Protein AF-A0A5D5AT99-F1 (afdb_monomer)

Radius of gyration: 31.02 Å; Cα contacts (8 Å, |Δi|>4): 523; chains: 1; bounding box: 123×52×69 Å

Organism: NCBI:txid2448032

pLDDT: mean 89.21, std 11.64, range [44.41, 98.44]

Foldseek 3Di:
DDDDDPPVVVVVVVVVVVVVVVVVVVVVVVVVVVVVVVPPPDDDLCLQVVLVVLQQPDKDKFKFFQVQQLVPQPPCLCVPPDDDRVVRIDMDIDRLQQLQLQLQLCQKAAQNHGLGPSSVRSLVRSQVVSCVSCVPSALFKKKKKKFDQFPPASIIGIGIHHDDDDPPFDKHKDKDKDFNQFDWDALVQQQPQQDLVVRWCLSVLLSVLLRSLCSQQVFPLLLVQLLDDDPSNSVSVSSLVSLCVSLVHDADCPPGCSDNVNNNSVVSSVVSSNSSSVSVGVSCCVVCVVVLVVQQVVCCVPPNPCSSSSSNVVSVVTSVRGTNTMMMMMMMGTDD

Solvent-accessible surface area (backbone atoms only — not comparable to full-atom values): 18041 Å² total; per-residue (Å²): 139,92,88,86,64,77,63,61,60,56,53,53,52,51,51,50,51,52,50,49,50,52,49,50,52,52,49,52,52,48,51,52,52,50,56,58,57,67,61,74,81,57,88,62,74,58,54,13,51,56,50,46,53,45,40,64,68,38,68,51,74,41,62,31,47,38,58,59,31,68,76,66,59,83,83,58,67,58,70,88,65,85,77,63,73,76,76,34,56,47,74,51,73,45,39,43,49,50,52,40,24,44,26,4,59,35,38,28,20,48,80,80,44,70,43,48,58,51,22,54,46,43,34,55,31,48,26,54,47,51,55,64,72,29,62,91,77,53,89,50,38,27,37,40,22,40,29,50,38,31,78,84,46,53,53,34,14,51,33,73,29,67,60,80,81,61,99,84,49,66,70,25,73,30,74,52,76,43,62,41,81,30,45,71,62,56,51,82,75,35,58,82,30,49,38,58,91,77,72,39,34,56,63,41,18,39,58,53,21,45,26,52,42,43,44,77,51,37,58,68,65,48,44,56,27,39,56,50,90,48,71,59,18,43,49,51,50,44,46,51,49,37,46,15,64,76,54,77,46,89,80,46,62,81,85,32,46,60,6,57,91,60,63,31,47,65,68,47,42,51,57,52,21,58,45,40,10,58,54,43,16,54,38,50,51,67,65,44,44,68,60,49,56,50,52,49,57,58,38,47,76,76,45,66,90,45,52,67,63,50,25,54,56,48,35,69,60,48,37,82,52,46,36,52,26,39,17,43,36,38,29,35,29,48,67,137

Nearest PDB structures (foldseek):
  8fzh-assembly1_c  TM=4.621E-01  e=2.470E+00  Escherichia coli
  5mmm-assembly1_c  TM=4.336E-01  e=2.220E+00  Spinacia oleracea
  6ha8-assembly1_c  TM=4.827E-01  e=4.214E+00  Bacillus subtilis subsp. subtilis str. 168
  8rd8-assembly1_CT  TM=4.631E-01  e=3.994E+00  Psychrobacter urativorans
  7unu-assembly1_c  TM=3.687E-01  e=2.470E+00  Pseudomonas aeruginosa PAO1

Mean predicted aligned error: 9.21 Å

InterPro domains:
  IPR055708 Protein of unknown function DUF7284 [PF23955] (16-334)

Structure (mmCIF, N/CA/C/O backbone):
data_AF-A0A5D5AT99-F1
#
_entry.id   AF-A0A5D5AT99-F1
#
loop_
_atom_site.group_PDB
_atom_site.id
_atom_site.type_symbol
_atom_site.label_atom_id
_atom_site.label_alt_id
_atom_site.label_comp_id
_atom_site.label_asym_id
_atom_site.label_entity_id
_atom_site.label_seq_id
_atom_site.pdbx_PDB_ins_code
_atom_site.Cartn_x
_atom_site.Cartn_y
_atom_site.Cartn_z
_atom_site.occupancy
_atom_site.B_iso_or_equiv
_atom_site.auth_seq_id
_atom_site.auth_comp_id
_atom_site.auth_asym_id
_atom_site.auth_atom_id
_atom_site.pdbx_PDB_model_num
ATOM 1 N N . MET A 1 1 ? -99.337 33.980 -0.336 1.00 44.41 1 MET A N 1
ATOM 2 C CA . MET A 1 1 ? -98.648 33.013 -1.219 1.00 44.41 1 MET A CA 1
ATOM 3 C C . MET A 1 1 ? -97.277 33.596 -1.520 1.00 44.41 1 MET A C 1
ATOM 5 O O . MET A 1 1 ? -97.242 34.778 -1.831 1.00 44.41 1 MET A O 1
ATOM 9 N N . SER A 1 2 ? -96.202 32.811 -1.392 1.00 51.47 2 SER A N 1
ATOM 10 C CA . SER A 1 2 ? -94.779 33.188 -1.553 1.00 51.47 2 SER A CA 1
ATOM 11 C C . SER A 1 2 ? -93.993 33.415 -0.250 1.00 51.47 2 SER A C 1
ATOM 13 O O . SER A 1 2 ? -93.847 34.541 0.210 1.00 51.47 2 SER A O 1
ATOM 15 N N . THR A 1 3 ? -93.469 32.316 0.307 1.00 51.00 3 THR A N 1
ATOM 16 C CA . THR A 1 3 ? -92.242 32.248 1.130 1.00 51.00 3 THR A CA 1
ATOM 17 C C . THR A 1 3 ? -91.817 30.779 1.257 1.00 51.00 3 THR A C 1
ATOM 19 O O . THR A 1 3 ? -91.812 30.221 2.344 1.00 51.00 3 THR A O 1
ATOM 22 N N . ASP A 1 4 ? -91.496 30.123 0.138 1.00 53.28 4 ASP A N 1
ATOM 23 C CA . ASP A 1 4 ? -90.962 28.747 0.177 1.00 53.28 4 ASP A CA 1
ATOM 24 C C . ASP A 1 4 ? -89.867 28.486 -0.872 1.00 53.28 4 ASP A C 1
ATOM 26 O O . ASP A 1 4 ? -89.706 27.390 -1.385 1.00 53.28 4 ASP A O 1
ATOM 30 N N . ALA A 1 5 ? -89.112 29.531 -1.232 1.00 51.62 5 ALA A N 1
ATOM 31 C CA . ALA A 1 5 ? -88.030 29.429 -2.218 1.00 51.62 5 ALA A CA 1
ATOM 32 C C . ALA A 1 5 ? -86.630 29.712 -1.636 1.00 51.62 5 ALA A C 1
ATOM 34 O O . ALA A 1 5 ? -85.632 29.312 -2.215 1.00 51.62 5 ALA A O 1
ATOM 35 N N . ARG A 1 6 ? -86.511 30.355 -0.461 1.00 49.66 6 ARG A N 1
ATOM 36 C CA . ARG A 1 6 ? -85.197 30.786 0.073 1.00 49.66 6 ARG A CA 1
ATOM 37 C C . ARG A 1 6 ? -84.439 29.741 0.905 1.00 49.66 6 ARG A C 1
ATOM 39 O O . ARG A 1 6 ? -83.285 29.990 1.246 1.00 49.66 6 ARG A O 1
ATOM 46 N N . ARG A 1 7 ? -85.057 28.610 1.276 1.00 49.38 7 ARG A N 1
ATOM 47 C CA . ARG A 1 7 ? -84.394 27.564 2.086 1.00 49.38 7 ARG A CA 1
ATOM 48 C C . ARG A 1 7 ? -83.696 26.496 1.241 1.00 49.38 7 ARG A C 1
ATOM 50 O O . ARG A 1 7 ? -82.616 26.071 1.639 1.00 49.38 7 ARG A O 1
ATOM 57 N N . SER A 1 8 ? -84.248 26.135 0.081 1.00 49.84 8 SER A N 1
ATOM 58 C CA . SER A 1 8 ? -83.622 25.155 -0.819 1.00 49.84 8 SER A CA 1
ATOM 59 C C . SER A 1 8 ? -82.333 25.676 -1.458 1.00 49.84 8 SER A C 1
ATOM 61 O O . SER A 1 8 ? -81.346 24.953 -1.446 1.00 49.84 8 SER A O 1
ATOM 63 N N . ASP A 1 9 ? -82.270 26.941 -1.893 1.00 49.19 9 ASP A N 1
ATOM 64 C CA . ASP A 1 9 ? -81.049 27.490 -2.517 1.00 49.19 9 ASP A CA 1
ATOM 65 C C . ASP A 1 9 ? -79.840 27.523 -1.568 1.00 49.19 9 ASP A C 1
ATOM 67 O O . ASP A 1 9 ? -78.710 27.270 -1.982 1.00 49.19 9 ASP A O 1
ATOM 71 N N . ARG A 1 10 ? -80.056 27.775 -0.267 1.00 52.34 10 ARG A N 1
ATOM 72 C CA . ARG A 1 10 ? -78.966 27.753 0.727 1.00 52.34 10 ARG A CA 1
ATOM 73 C C . ARG A 1 10 ? -78.488 26.339 1.045 1.00 52.34 10 ARG A C 1
ATOM 75 O O . ARG A 1 10 ? -77.290 26.157 1.242 1.00 52.34 10 ARG A O 1
ATOM 82 N N . ALA A 1 11 ? -79.398 25.364 1.096 1.00 48.56 11 ALA A N 1
ATOM 83 C CA . ALA A 1 11 ? -79.054 23.964 1.345 1.00 48.56 11 ALA A CA 1
ATOM 84 C C . ALA A 1 11 ? -78.321 23.340 0.146 1.00 48.56 11 ALA A C 1
ATOM 86 O O . ALA A 1 11 ? -77.332 22.641 0.333 1.00 48.56 11 ALA A O 1
ATOM 87 N N . VAL A 1 12 ? -78.741 23.656 -1.084 1.00 59.41 12 VAL A N 1
ATOM 88 C CA . VAL A 1 12 ? -78.055 23.210 -2.307 1.00 59.41 12 VAL A CA 1
ATOM 89 C C . VAL A 1 12 ? -76.663 23.838 -2.402 1.00 59.41 12 VAL A C 1
ATOM 91 O O . VAL A 1 12 ? -75.698 23.126 -2.655 1.00 59.41 12 VAL A O 1
ATOM 94 N N . SER A 1 13 ? -76.523 25.135 -2.107 1.00 66.19 13 SER A N 1
ATOM 95 C CA . SER A 1 13 ? -75.218 25.805 -2.143 1.00 66.19 13 SER A CA 1
ATOM 96 C C . SER A 1 13 ? -74.242 25.279 -1.088 1.00 66.19 13 SER A C 1
ATOM 98 O O . SER A 1 13 ? -73.071 25.134 -1.401 1.00 66.19 13 SER A O 1
ATOM 100 N N . THR A 1 14 ? -74.690 24.961 0.133 1.00 73.00 14 THR A N 1
ATOM 101 C CA . THR A 1 14 ? -73.792 24.412 1.171 1.00 73.00 14 THR A CA 1
ATOM 102 C C . THR A 1 14 ? -73.385 22.973 0.882 1.00 73.00 14 THR A C 1
ATOM 104 O O . THR A 1 14 ? -72.233 22.620 1.105 1.00 73.00 14 THR A O 1
ATOM 107 N N . VAL A 1 15 ? -74.286 22.145 0.349 1.00 77.00 15 VAL A N 1
ATOM 108 C CA . VAL A 1 15 ? -73.944 20.767 -0.032 1.00 77.00 15 VAL A CA 1
ATOM 109 C C . VAL A 1 15 ? -72.964 20.753 -1.202 1.00 77.00 15 VAL A C 1
ATOM 111 O O . VAL A 1 15 ? -72.001 19.994 -1.164 1.00 77.00 15 VAL A O 1
ATOM 114 N N . VAL A 1 16 ? -73.163 21.605 -2.212 1.00 80.75 16 VAL A N 1
ATOM 115 C CA . VAL A 1 16 ? -72.238 21.718 -3.352 1.00 80.75 16 VAL A CA 1
ATOM 116 C C . VAL A 1 16 ? -70.862 22.207 -2.900 1.00 80.75 16 VAL A C 1
ATOM 118 O O . VAL A 1 16 ? -69.864 21.632 -3.317 1.00 80.75 16 VAL A O 1
ATOM 121 N N . ASP A 1 17 ? -70.799 23.195 -2.007 1.00 81.31 17 ASP A N 1
ATOM 122 C CA . ASP A 1 17 ? -69.531 23.754 -1.523 1.00 81.31 17 ASP A CA 1
ATOM 123 C C . ASP A 1 17 ? -68.761 22.755 -0.642 1.00 81.31 17 ASP A C 1
ATOM 125 O O . ASP A 1 17 ? -67.559 22.559 -0.804 1.00 81.31 17 ASP A O 1
ATOM 129 N N . VAL A 1 18 ? -69.466 22.015 0.223 1.00 83.38 18 VAL A N 1
ATOM 130 C CA . VAL A 1 18 ? -68.872 20.919 1.008 1.00 83.38 18 VAL A CA 1
ATOM 131 C C . VAL A 1 18 ? -68.410 19.778 0.100 1.00 83.38 18 VAL A C 1
ATOM 133 O O . VAL A 1 18 ? -67.334 19.230 0.316 1.00 83.38 18 VAL A O 1
ATOM 136 N N . SER A 1 19 ? -69.178 19.439 -0.939 1.00 86.75 19 SER A N 1
ATOM 137 C CA . SER A 1 19 ? -68.800 18.394 -1.899 1.00 86.75 19 SER A CA 1
ATOM 138 C C . SER A 1 19 ? -67.574 18.798 -2.716 1.00 86.75 19 SER A C 1
ATOM 140 O O . SER A 1 19 ? -66.688 17.976 -2.922 1.00 86.75 19 SER A O 1
ATOM 142 N N . LEU A 1 20 ? -67.491 20.064 -3.137 1.00 82.88 20 LEU A N 1
ATOM 143 C CA . LEU A 1 20 ? -66.331 20.609 -3.839 1.00 82.88 20 LEU A CA 1
ATOM 144 C C . LEU A 1 20 ? -65.104 20.656 -2.925 1.00 82.88 20 LEU A C 1
ATOM 146 O O . LEU A 1 20 ? -64.023 20.267 -3.346 1.00 82.88 20 LEU A O 1
ATOM 150 N N . CYS A 1 21 ? -65.271 21.059 -1.664 1.00 80.50 21 CYS A N 1
ATOM 151 C CA . CYS A 1 21 ? -64.199 21.060 -0.671 1.00 80.50 21 CYS A CA 1
ATOM 152 C C . CYS A 1 21 ? -63.654 19.644 -0.429 1.00 80.50 21 CYS A C 1
ATOM 154 O O . CYS A 1 21 ? -62.446 19.429 -0.493 1.00 80.50 21 CYS A O 1
ATOM 156 N N . LEU A 1 22 ? -64.533 18.655 -0.241 1.00 87.06 22 LEU A N 1
ATOM 157 C CA . LEU A 1 22 ? -64.130 17.254 -0.088 1.00 87.06 22 LEU A CA 1
ATOM 158 C C . LEU A 1 22 ? -63.485 16.695 -1.364 1.00 87.06 22 LEU A C 1
ATOM 160 O O . LEU A 1 22 ? -62.527 15.929 -1.274 1.00 87.06 22 LEU A O 1
ATOM 164 N N . LEU A 1 23 ? -63.958 17.099 -2.546 1.00 91.38 23 LEU A N 1
ATOM 165 C CA . LEU A 1 23 ? -63.358 16.712 -3.823 1.00 91.38 23 LEU A CA 1
ATOM 166 C C . LEU A 1 23 ? -61.962 17.322 -4.001 1.00 91.38 23 LEU A C 1
ATOM 168 O O . LEU A 1 23 ? -61.048 16.624 -4.417 1.00 91.38 23 LEU A O 1
ATOM 172 N N . CYS A 1 24 ? -61.762 18.584 -3.619 1.00 84.06 24 CYS A N 1
ATOM 173 C CA . CYS A 1 24 ? -60.443 19.214 -3.631 1.00 84.06 24 CYS A CA 1
ATOM 174 C C . CYS A 1 24 ? -59.492 18.549 -2.632 1.00 84.06 24 CYS A C 1
ATOM 176 O O . CYS A 1 24 ? -58.360 18.263 -2.991 1.00 84.06 24 CYS A O 1
ATOM 178 N N . ILE A 1 25 ? -59.946 18.245 -1.412 1.00 87.75 25 ILE A N 1
ATOM 179 C CA . ILE A 1 25 ? -59.114 17.571 -0.403 1.00 87.75 25 ILE A CA 1
ATOM 180 C C . ILE A 1 25 ? -58.724 16.166 -0.876 1.00 87.75 25 ILE A C 1
ATOM 182 O O . ILE A 1 25 ? -57.557 15.799 -0.797 1.00 87.75 25 ILE A O 1
ATOM 186 N N . THR A 1 26 ? -59.670 15.390 -1.409 1.00 82.88 26 THR A N 1
ATOM 187 C CA . THR A 1 26 ? -59.380 14.046 -1.940 1.00 82.88 26 THR A CA 1
ATOM 188 C C . THR A 1 26 ? -58.493 14.090 -3.181 1.00 82.88 26 THR A C 1
ATOM 190 O O . THR A 1 26 ? -57.599 13.260 -3.297 1.00 82.88 26 THR A O 1
ATOM 193 N N . ALA A 1 27 ? -58.663 15.080 -4.061 1.00 81.31 27 ALA A N 1
ATOM 194 C CA . ALA A 1 27 ? -57.769 15.298 -5.195 1.00 81.31 27 ALA A CA 1
ATOM 195 C C . ALA A 1 27 ? -56.360 15.713 -4.746 1.00 81.31 27 ALA A C 1
ATOM 197 O O . ALA A 1 27 ? -55.388 15.192 -5.274 1.00 81.31 27 ALA A O 1
ATOM 198 N N . SER A 1 28 ? -56.225 16.591 -3.748 1.00 80.44 28 SER A N 1
ATOM 199 C CA . SER A 1 28 ? -54.923 16.981 -3.193 1.00 80.44 28 SER A CA 1
ATOM 200 C C . SER A 1 28 ? -54.215 15.808 -2.520 1.00 80.44 28 SER A C 1
ATOM 202 O O . SER A 1 28 ? -53.034 15.601 -2.769 1.00 80.44 28 SER A O 1
ATOM 204 N N . ILE A 1 29 ? -54.934 15.009 -1.725 1.00 81.69 29 ILE A N 1
ATOM 205 C CA . ILE A 1 29 ? -54.390 13.779 -1.132 1.00 81.69 29 ILE A CA 1
ATOM 206 C C . ILE A 1 29 ? -54.008 12.784 -2.234 1.00 81.69 29 ILE A C 1
ATOM 208 O O . ILE A 1 29 ? -52.952 12.175 -2.149 1.00 81.69 29 ILE A O 1
ATOM 212 N N . GLY A 1 30 ? -54.826 12.653 -3.282 1.00 75.56 30 GLY A N 1
ATOM 213 C CA . GLY A 1 30 ? -54.538 11.794 -4.429 1.00 75.56 30 GLY A CA 1
ATOM 214 C C . GLY A 1 30 ? -53.288 12.224 -5.195 1.00 75.56 30 GLY A C 1
ATOM 215 O O . GLY A 1 30 ? -52.470 11.378 -5.521 1.00 75.56 30 GLY A O 1
ATOM 216 N N . ILE A 1 31 ? -53.099 13.525 -5.428 1.00 76.19 31 ILE A N 1
ATOM 217 C CA . ILE A 1 31 ? -51.895 14.060 -6.082 1.00 76.19 31 ILE A CA 1
ATOM 218 C C . ILE A 1 31 ? -50.660 13.818 -5.212 1.00 76.19 31 ILE A C 1
ATOM 220 O O . ILE A 1 31 ? -49.653 13.356 -5.729 1.00 76.19 31 ILE A O 1
ATOM 224 N N . ILE A 1 32 ? -50.746 14.072 -3.902 1.00 72.50 32 ILE A N 1
ATOM 225 C CA . ILE A 1 32 ? -49.640 13.815 -2.967 1.00 72.50 32 ILE A CA 1
ATOM 226 C C . ILE A 1 32 ? -49.297 12.320 -2.934 1.00 72.50 32 ILE A C 1
ATOM 228 O O . ILE A 1 32 ? -48.127 11.971 -2.979 1.00 72.50 32 ILE A O 1
ATOM 232 N N . ALA A 1 33 ? -50.301 11.440 -2.906 1.00 68.38 33 ALA A N 1
ATOM 233 C CA . ALA A 1 33 ? -50.095 9.994 -2.902 1.00 68.38 33 ALA A CA 1
ATOM 234 C C . ALA A 1 33 ? -49.510 9.466 -4.220 1.00 68.38 33 ALA A C 1
ATOM 236 O O . ALA A 1 33 ? -48.710 8.544 -4.179 1.00 68.38 33 ALA A O 1
ATOM 237 N N . VAL A 1 34 ? -49.886 10.036 -5.371 1.00 65.25 34 VAL A N 1
ATOM 238 C CA . VAL A 1 34 ? -49.306 9.669 -6.675 1.00 65.25 34 VAL A CA 1
ATOM 239 C C . VAL A 1 34 ? -47.855 10.131 -6.768 1.00 65.25 34 VAL A C 1
ATOM 241 O O . VAL A 1 34 ? -47.009 9.334 -7.137 1.00 65.25 34 VAL A O 1
ATOM 244 N N . PHE A 1 35 ? -47.553 11.364 -6.354 1.00 61.72 35 PHE A N 1
ATOM 245 C CA . PHE A 1 35 ? -46.180 11.879 -6.374 1.00 61.72 35 PHE A CA 1
ATOM 246 C C . PHE A 1 35 ? -45.265 11.112 -5.409 1.00 61.72 35 PHE A C 1
ATOM 248 O O . PHE A 1 35 ? -44.150 10.767 -5.766 1.00 61.72 35 PHE A O 1
ATOM 255 N N . LEU A 1 36 ? -45.762 10.780 -4.211 1.00 57.53 36 LEU A N 1
ATOM 256 C CA . LEU A 1 36 ? -45.042 9.927 -3.260 1.00 57.53 36 LEU A CA 1
ATOM 257 C C 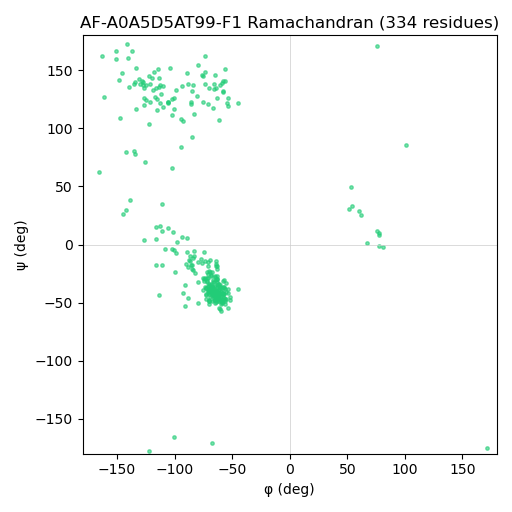. LEU A 1 36 ? -44.910 8.479 -3.740 1.00 57.53 36 LEU A C 1
ATOM 259 O O . LEU A 1 36 ? -43.989 7.807 -3.314 1.00 57.53 36 LEU A O 1
ATOM 263 N N . ALA A 1 37 ? -45.819 7.979 -4.578 1.00 54.94 37 ALA A N 1
ATOM 264 C CA . ALA A 1 37 ? -45.711 6.633 -5.137 1.00 54.94 37 ALA A CA 1
ATOM 265 C C . ALA A 1 37 ? -44.779 6.575 -6.359 1.00 54.94 37 ALA A C 1
ATOM 267 O O . ALA A 1 37 ? -44.237 5.517 -6.645 1.00 54.94 37 ALA A O 1
ATOM 268 N N . GLU A 1 38 ? -44.585 7.685 -7.080 1.00 51.16 38 GLU A N 1
ATOM 269 C CA . GLU A 1 38 ? -43.677 7.762 -8.236 1.00 51.16 38 GLU A CA 1
ATOM 270 C C . GLU A 1 38 ? -42.191 7.919 -7.853 1.00 51.16 38 GLU A C 1
ATOM 272 O O . GLU A 1 38 ? -41.339 7.698 -8.715 1.00 51.16 38 GLU A O 1
ATOM 277 N N . ASP A 1 39 ? -41.890 8.267 -6.595 1.00 50.16 39 ASP A N 1
ATOM 278 C CA . ASP A 1 39 ? -40.524 8.424 -6.056 1.00 50.16 39 ASP A CA 1
ATOM 279 C C . ASP A 1 39 ? -40.014 7.206 -5.262 1.00 50.16 39 ASP A C 1
ATOM 281 O O . ASP A 1 39 ? -38.851 7.180 -4.887 1.00 50.16 39 ASP A O 1
ATOM 285 N N . VAL A 1 40 ? -40.846 6.192 -4.998 1.00 50.69 40 VAL A N 1
ATOM 286 C CA . VAL A 1 40 ? -40.441 5.032 -4.170 1.00 50.69 40 VAL A CA 1
ATOM 287 C C . VAL A 1 40 ? -39.757 3.926 -4.989 1.00 50.69 40 VAL A C 1
ATOM 289 O O . VAL A 1 40 ? -39.087 3.086 -4.411 1.00 50.69 40 VAL A O 1
ATOM 292 N N . ASP A 1 41 ? -39.857 3.957 -6.323 1.00 51.91 41 ASP A N 1
ATOM 293 C CA . ASP A 1 41 ? -39.360 2.884 -7.205 1.00 51.91 41 ASP A CA 1
ATOM 294 C C . ASP A 1 41 ? -38.225 3.332 -8.157 1.00 51.91 41 ASP A C 1
ATOM 296 O O . ASP A 1 41 ? -37.975 2.675 -9.171 1.00 51.91 41 ASP A O 1
ATOM 300 N N . ARG A 1 42 ? -37.571 4.482 -7.929 1.00 57.53 42 ARG A N 1
ATOM 301 C CA . ARG A 1 42 ? -36.491 4.949 -8.817 1.00 57.53 42 ARG A CA 1
ATOM 302 C C . ARG A 1 42 ? -35.200 5.155 -8.034 1.00 57.53 42 ARG A C 1
ATOM 304 O O . ARG A 1 42 ? -35.059 6.169 -7.365 1.00 57.53 42 ARG A O 1
ATOM 311 N N . HIS A 1 43 ? -34.278 4.209 -8.200 1.00 66.56 43 HIS A N 1
ATOM 312 C CA . HIS A 1 43 ? -32.894 4.292 -7.743 1.00 66.56 43 HIS A CA 1
ATOM 313 C C . HIS A 1 43 ? -32.294 5.670 -8.076 1.00 66.56 43 HIS A C 1
ATOM 315 O O . HIS A 1 43 ? -32.318 6.088 -9.244 1.00 66.56 43 HIS A O 1
ATOM 321 N N . ASP A 1 44 ? -31.822 6.402 -7.062 1.00 72.81 44 ASP A N 1
ATOM 322 C CA . ASP A 1 44 ? -31.220 7.726 -7.245 1.00 72.81 44 ASP A CA 1
ATOM 323 C C . ASP A 1 44 ? -29.741 7.578 -7.634 1.00 72.81 44 ASP A C 1
ATOM 325 O O . ASP A 1 44 ? -28.931 7.180 -6.798 1.00 72.81 44 ASP A O 1
ATOM 329 N N . PRO A 1 45 ? -29.339 7.936 -8.869 1.00 70.44 45 PRO A N 1
ATOM 330 C CA . PRO A 1 45 ? -27.954 7.790 -9.305 1.00 70.44 45 PRO A CA 1
ATOM 331 C C . PRO A 1 45 ? -26.954 8.653 -8.517 1.00 70.44 45 PRO A C 1
ATOM 333 O O . PRO A 1 45 ? -25.756 8.399 -8.596 1.00 70.44 45 PRO A O 1
ATOM 336 N N . GLN A 1 46 ? -27.407 9.675 -7.778 1.00 83.19 46 GLN A N 1
ATOM 337 C CA . GLN A 1 46 ? -26.527 10.552 -6.989 1.00 83.19 46 GLN A CA 1
ATOM 338 C C . GLN A 1 46 ? -26.182 9.981 -5.610 1.00 83.19 46 GLN A C 1
ATOM 340 O O . GLN A 1 46 ? -25.271 10.483 -4.952 1.00 83.19 46 GLN A O 1
ATOM 345 N N . ILE A 1 47 ? -26.859 8.919 -5.169 1.00 87.12 47 ILE A N 1
ATOM 346 C CA . ILE A 1 47 ? -26.699 8.392 -3.809 1.00 87.12 47 ILE A CA 1
ATOM 347 C C . ILE A 1 47 ? -25.279 7.872 -3.539 1.00 87.12 47 ILE A C 1
ATOM 349 O O . ILE A 1 47 ? -24.758 8.007 -2.428 1.00 87.12 47 ILE A O 1
ATOM 353 N N . ALA A 1 48 ? -24.616 7.332 -4.567 1.00 89.75 48 ALA A N 1
ATOM 354 C CA . ALA A 1 48 ? -23.229 6.892 -4.467 1.00 89.75 48 ALA A CA 1
ATOM 355 C C . ALA A 1 48 ? -22.264 8.075 -4.307 1.00 89.75 48 ALA A C 1
ATOM 357 O O . ALA A 1 48 ? -21.352 7.993 -3.488 1.00 89.75 48 ALA A O 1
ATOM 358 N N . ASP A 1 49 ? -22.500 9.189 -5.007 1.00 90.88 49 ASP A N 1
ATOM 359 C CA . ASP A 1 49 ? -21.696 10.409 -4.874 1.00 90.88 49 ASP A CA 1
ATOM 360 C C . ASP A 1 49 ? -21.875 11.046 -3.487 1.00 90.88 49 ASP A C 1
ATOM 362 O O . ASP A 1 49 ? -20.899 11.447 -2.851 1.00 90.88 49 ASP A O 1
ATOM 366 N N . GLU A 1 50 ? -23.106 11.099 -2.968 1.00 91.00 50 GLU A N 1
ATOM 367 C CA . GLU A 1 50 ? -23.390 11.605 -1.617 1.00 91.00 50 GLU A CA 1
ATOM 368 C C . GLU A 1 50 ? -22.751 10.729 -0.526 1.00 91.00 50 GLU A C 1
ATOM 370 O O . GLU A 1 50 ? -22.176 11.237 0.447 1.00 91.00 50 GLU A O 1
ATOM 375 N N . THR A 1 51 ? -22.788 9.407 -0.710 1.00 91.75 51 THR A N 1
ATOM 376 C CA . THR A 1 51 ? -22.149 8.445 0.200 1.00 91.75 51 THR A CA 1
ATOM 377 C C . THR A 1 51 ? -20.626 8.560 0.137 1.00 91.75 51 THR A C 1
ATOM 379 O O . THR A 1 51 ? -19.974 8.646 1.179 1.00 91.75 51 THR A O 1
ATOM 382 N N . ALA A 1 52 ? -20.044 8.659 -1.061 1.00 93.31 52 ALA A N 1
ATOM 383 C CA . ALA A 1 52 ? -18.613 8.894 -1.244 1.00 93.31 52 ALA A CA 1
ATOM 384 C C . ALA A 1 52 ? -18.171 10.215 -0.596 1.00 93.31 52 ALA A C 1
ATOM 386 O O . ALA A 1 52 ? -17.174 10.252 0.125 1.00 93.31 52 ALA A O 1
ATOM 387 N N . GLN A 1 53 ? -18.954 11.284 -0.757 1.00 92.50 53 GLN A N 1
ATOM 388 C CA . GLN A 1 53 ? -18.695 12.576 -0.125 1.00 92.50 53 GLN A CA 1
ATOM 389 C C . GLN A 1 53 ? -18.748 12.496 1.408 1.00 92.50 53 GLN A C 1
ATOM 391 O O . GLN A 1 53 ? -17.955 13.158 2.088 1.00 92.50 53 GLN A O 1
ATOM 396 N N . THR A 1 54 ? -19.652 11.680 1.956 1.00 92.81 54 THR A N 1
ATOM 397 C CA . THR A 1 54 ? -19.736 11.403 3.397 1.00 92.81 54 THR A CA 1
ATOM 398 C C . THR A 1 54 ? -18.480 10.675 3.875 1.00 92.81 54 THR A C 1
ATOM 400 O O . THR A 1 54 ? -17.809 11.156 4.786 1.00 92.81 54 THR A O 1
ATOM 403 N N . ILE A 1 55 ? -18.074 9.593 3.205 1.00 94.00 55 ILE A N 1
ATOM 404 C CA . ILE A 1 55 ? -16.846 8.841 3.528 1.00 94.00 55 ILE A CA 1
ATOM 405 C C . ILE A 1 55 ? -15.601 9.737 3.456 1.00 94.00 55 ILE A C 1
ATOM 407 O O . ILE A 1 55 ? -14.738 9.681 4.333 1.00 94.00 55 ILE A O 1
ATOM 411 N N . ALA A 1 56 ? -15.513 10.598 2.443 1.00 94.06 56 ALA A N 1
ATOM 412 C CA . ALA A 1 56 ? -14.379 11.498 2.253 1.00 94.06 56 ALA A CA 1
ATOM 413 C C . ALA A 1 56 ? -14.273 12.593 3.331 1.00 94.06 56 ALA A C 1
ATOM 415 O O . ALA A 1 56 ? -13.189 13.132 3.550 1.00 94.06 56 ALA A O 1
ATOM 416 N N . THR A 1 57 ? -15.376 12.950 3.999 1.00 93.25 57 THR A N 1
ATOM 417 C CA . THR A 1 57 ? -15.414 14.079 4.952 1.00 93.25 57 THR A CA 1
ATOM 418 C C . THR A 1 57 ? -15.589 13.671 6.409 1.00 93.25 57 THR A C 1
ATOM 420 O O . THR A 1 57 ? -15.278 14.465 7.300 1.00 93.25 57 THR A O 1
ATOM 423 N N . SER A 1 58 ? -16.040 12.446 6.666 1.00 93.06 58 SER A N 1
ATOM 424 C CA . SER A 1 58 ? -16.180 11.897 8.009 1.00 93.06 58 SER A CA 1
ATOM 425 C C . SER A 1 58 ? -14.834 11.495 8.605 1.00 93.06 58 SER A C 1
ATOM 427 O O . SER A 1 58 ? -13.934 11.002 7.924 1.00 93.06 58 SER A O 1
ATOM 429 N N . THR A 1 59 ? -14.706 11.680 9.916 1.00 94.62 59 THR A N 1
ATOM 430 C CA . THR A 1 59 ? -13.513 11.330 10.695 1.00 94.62 59 THR A CA 1
ATOM 431 C C . THR A 1 59 ? -13.912 10.468 11.876 1.00 94.62 59 THR A C 1
ATOM 433 O O . THR A 1 59 ? -14.860 10.819 12.577 1.00 94.62 59 THR A O 1
ATOM 436 N N . THR A 1 60 ? -13.151 9.415 12.160 1.00 95.81 60 THR A N 1
ATOM 437 C CA . THR A 1 60 ? -13.404 8.537 13.308 1.00 95.81 60 THR A CA 1
ATOM 438 C C . THR A 1 60 ? -12.101 8.089 13.970 1.00 95.81 60 THR A C 1
ATOM 440 O O . THR A 1 60 ? -11.000 8.369 13.486 1.00 95.81 60 THR A O 1
ATOM 443 N N . THR A 1 61 ? -12.229 7.413 15.108 1.00 96.44 61 THR A N 1
ATOM 444 C CA . THR A 1 61 ? -11.144 6.698 15.778 1.00 96.44 61 THR A CA 1
ATOM 445 C C . THR A 1 61 ? -11.431 5.207 15.718 1.00 96.44 61 THR A C 1
ATOM 447 O O . THR A 1 61 ? -12.441 4.750 16.241 1.00 96.44 61 THR A O 1
ATOM 450 N N . VAL A 1 62 ? -10.510 4.455 15.127 1.00 96.81 62 VAL A N 1
ATOM 451 C CA . VAL A 1 62 ? -10.560 2.997 15.063 1.00 96.81 62 VAL A CA 1
ATOM 452 C C . VAL A 1 62 ? -9.631 2.441 16.129 1.00 96.81 62 VAL A C 1
ATOM 454 O O . VAL A 1 62 ? -8.423 2.670 16.083 1.00 96.81 62 VAL A O 1
ATOM 457 N N . GLU A 1 63 ? -10.205 1.723 17.084 1.00 96.25 63 GLU A N 1
ATOM 458 C CA . GLU A 1 63 ? -9.482 0.953 18.094 1.00 96.25 63 GLU A CA 1
ATOM 459 C C . GLU A 1 63 ? -9.441 -0.513 17.653 1.00 96.25 63 GLU A C 1
ATOM 461 O O . GLU A 1 63 ? -10.456 -1.063 17.226 1.00 96.25 63 GLU A O 1
ATOM 466 N N . TYR A 1 64 ? -8.270 -1.137 17.721 1.00 95.19 64 TYR A N 1
ATOM 467 C CA . TYR A 1 64 ? -8.045 -2.517 17.292 1.00 95.19 64 TYR A CA 1
ATOM 468 C C . TYR A 1 64 ? -6.912 -3.145 18.106 1.00 95.19 64 TYR A C 1
ATOM 470 O O . TYR A 1 64 ? -6.178 -2.445 18.805 1.00 95.19 64 TYR A O 1
ATOM 478 N N . SER A 1 65 ? -6.762 -4.463 18.036 1.00 94.19 65 SER A N 1
ATOM 479 C CA . SER A 1 65 ? -5.633 -5.167 18.639 1.00 94.19 65 SER A CA 1
ATOM 480 C C . SER A 1 65 ? -4.764 -5.792 17.549 1.00 94.19 65 SER A C 1
ATOM 482 O O . SER A 1 65 ? -5.222 -6.098 16.455 1.00 94.19 65 SER A O 1
ATOM 484 N N . ILE A 1 66 ? -3.472 -5.936 17.826 1.00 93.00 66 ILE A N 1
ATOM 485 C CA . ILE A 1 66 ? -2.532 -6.669 16.963 1.00 93.00 66 ILE A CA 1
ATOM 486 C C . ILE A 1 66 ? -2.164 -8.034 17.553 1.00 93.00 66 ILE A C 1
ATOM 488 O O . ILE A 1 66 ? -1.220 -8.680 17.112 1.00 93.00 66 ILE A O 1
ATOM 492 N N . GLN A 1 67 ? -2.911 -8.512 18.551 1.00 90.94 67 GLN A N 1
ATOM 493 C CA . GLN A 1 67 ? -2.673 -9.820 19.174 1.00 90.94 67 GLN A CA 1
ATOM 494 C C . GLN A 1 67 ? -2.884 -10.989 18.196 1.00 90.94 67 GLN A C 1
ATOM 496 O O . GLN A 1 67 ? -2.416 -12.104 18.424 1.00 90.94 67 GLN A O 1
ATOM 501 N N . SER A 1 68 ? -3.595 -10.770 17.087 1.00 86.31 68 SER A N 1
ATOM 502 C CA . SER A 1 68 ? -3.662 -11.732 15.985 1.00 86.31 68 SER A CA 1
ATOM 503 C C . SER A 1 68 ? -2.286 -12.086 15.418 1.00 86.31 68 SER A C 1
ATOM 505 O O . SER A 1 68 ? -2.135 -13.224 14.982 1.00 86.31 68 SER A O 1
ATOM 507 N N . VAL A 1 69 ? -1.308 -11.174 15.455 1.00 90.00 69 VAL A N 1
ATOM 508 C CA . VAL A 1 69 ? 0.049 -11.391 14.930 1.00 90.00 69 VAL A CA 1
ATOM 509 C C . VAL A 1 69 ? 0.724 -12.549 15.651 1.00 90.00 69 VAL A C 1
ATOM 511 O O . VAL A 1 69 ? 1.065 -13.536 15.018 1.00 90.00 69 VAL A O 1
ATOM 514 N N . GLU A 1 70 ? 0.803 -12.487 16.981 1.00 89.56 70 GLU A N 1
ATOM 515 C CA . GLU A 1 70 ? 1.380 -13.555 17.809 1.00 89.56 70 GLU A CA 1
ATOM 516 C C . GLU A 1 70 ? 0.681 -14.905 17.571 1.00 89.56 70 GLU A C 1
ATOM 518 O O . GLU A 1 70 ? 1.317 -15.952 17.516 1.00 89.56 70 GLU A O 1
ATOM 523 N N . ARG A 1 71 ? -0.647 -14.900 17.389 1.00 85.88 71 ARG A N 1
ATOM 524 C CA . ARG A 1 71 ? -1.423 -16.132 17.160 1.00 85.88 71 ARG A CA 1
ATOM 525 C C . ARG A 1 71 ? -1.145 -16.796 15.810 1.00 85.88 71 ARG A C 1
ATOM 527 O O . ARG A 1 71 ? -1.392 -17.996 15.690 1.00 85.88 71 ARG A O 1
ATOM 534 N N . HIS A 1 72 ? -0.723 -16.022 14.815 1.00 87.12 72 HIS A N 1
ATOM 535 C CA . HIS A 1 72 ? -0.439 -16.484 13.455 1.00 87.12 72 HIS A CA 1
ATOM 536 C C . HIS A 1 72 ? 1.053 -16.391 13.124 1.00 87.12 72 HIS A C 1
ATOM 538 O O . HIS A 1 72 ? 1.411 -16.447 11.953 1.00 87.12 72 HIS A O 1
ATOM 544 N N . ASP A 1 73 ? 1.907 -16.239 14.138 1.00 89.75 73 ASP A N 1
ATOM 545 C CA . ASP A 1 73 ? 3.347 -16.215 13.946 1.00 89.75 73 ASP A CA 1
ATOM 546 C C . ASP A 1 73 ? 3.844 -17.589 13.484 1.00 89.75 73 ASP A C 1
ATOM 548 O O . ASP A 1 73 ? 3.721 -18.594 14.188 1.00 89.75 73 ASP A O 1
ATOM 552 N N . ASP A 1 74 ? 4.404 -17.620 12.281 1.00 87.44 74 ASP A N 1
ATOM 553 C CA . ASP A 1 74 ? 5.123 -18.746 11.697 1.00 87.44 74 ASP A CA 1
ATOM 554 C C . ASP A 1 74 ? 6.637 -18.497 11.604 1.00 87.44 74 ASP A C 1
ATOM 556 O O . ASP A 1 74 ? 7.387 -19.415 11.268 1.00 87.44 74 ASP A O 1
ATOM 560 N N . THR A 1 75 ? 7.093 -17.299 11.982 1.00 87.19 75 THR A N 1
ATOM 561 C CA . THR A 1 75 ? 8.503 -16.880 11.976 1.00 87.19 75 THR A CA 1
ATOM 562 C C . THR A 1 75 ? 9.242 -17.300 13.253 1.00 87.19 75 THR A C 1
ATOM 564 O O . THR A 1 75 ? 10.470 -17.401 13.268 1.00 87.19 75 THR A O 1
ATOM 567 N N . GLY A 1 76 ? 8.501 -17.565 14.335 1.00 89.25 76 GLY A N 1
ATOM 568 C CA . GLY A 1 76 ? 9.035 -17.923 15.652 1.00 89.25 76 GLY A CA 1
ATOM 569 C C . GLY A 1 76 ? 9.569 -16.729 16.448 1.00 89.25 76 GLY A C 1
ATOM 570 O O . GLY A 1 76 ? 10.169 -16.914 17.507 1.00 89.25 76 GLY A O 1
ATOM 571 N N . VAL A 1 77 ? 9.364 -15.498 15.969 1.00 90.88 77 VAL A N 1
ATOM 572 C CA . VAL A 1 77 ? 9.789 -14.273 16.660 1.00 90.88 77 VAL A CA 1
ATOM 573 C C . VAL A 1 77 ? 9.098 -14.130 18.018 1.00 90.88 77 VAL A C 1
ATOM 575 O O . VAL A 1 77 ? 9.720 -13.667 18.974 1.00 90.88 77 VAL A O 1
ATOM 578 N N . PHE A 1 78 ? 7.847 -14.578 18.134 1.00 91.31 78 PHE A N 1
ATOM 579 C CA . PHE A 1 78 ? 7.079 -14.507 19.376 1.00 91.31 78 PHE A CA 1
ATOM 580 C C . PHE A 1 78 ? 7.254 -15.737 20.285 1.00 91.31 78 PHE A C 1
ATOM 582 O O . PHE A 1 78 ? 6.606 -15.827 21.333 1.00 91.31 78 PHE A O 1
ATOM 589 N N . ASP A 1 79 ? 8.143 -16.680 19.951 1.00 88.94 79 ASP A N 1
ATOM 590 C CA . ASP A 1 79 ? 8.337 -17.904 20.733 1.00 88.94 79 ASP A CA 1
ATOM 591 C C . ASP A 1 79 ? 8.810 -17.610 22.167 1.00 88.94 79 ASP A C 1
ATOM 593 O O . ASP A 1 79 ? 9.967 -17.281 22.442 1.00 88.94 79 ASP A O 1
ATOM 597 N N . GLY A 1 80 ? 7.900 -17.795 23.126 1.00 81.06 80 GLY A N 1
ATOM 598 C CA . GLY A 1 80 ? 8.170 -17.559 24.545 1.00 81.06 80 GLY A CA 1
ATOM 599 C C . GLY A 1 80 ? 8.171 -16.084 24.951 1.00 81.06 80 GLY A C 1
ATOM 600 O O . GLY A 1 80 ? 8.557 -15.783 26.086 1.00 81.06 80 GLY A O 1
ATOM 601 N N . ALA A 1 81 ? 7.733 -15.184 24.067 1.00 85.25 81 ALA A N 1
ATOM 602 C CA . ALA A 1 81 ? 7.364 -13.826 24.434 1.00 85.25 81 ALA A CA 1
ATOM 603 C C . ALA A 1 81 ? 6.017 -13.844 25.178 1.00 85.25 81 ALA A C 1
ATOM 605 O O . ALA A 1 81 ? 5.101 -14.577 24.822 1.00 85.25 81 ALA A O 1
ATOM 606 N N . GLU A 1 82 ? 5.897 -13.051 26.241 1.00 86.44 82 GLU A N 1
ATOM 607 C CA . GLU A 1 82 ? 4.633 -12.846 26.950 1.00 86.44 82 GLU A CA 1
ATOM 608 C C . GLU A 1 82 ? 4.463 -11.346 27.190 1.00 86.44 82 GLU A C 1
ATOM 610 O O . GLU A 1 82 ? 5.255 -10.727 27.910 1.00 86.44 82 GLU A O 1
ATOM 615 N N . TYR A 1 83 ? 3.423 -10.761 26.599 1.00 91.38 83 TYR A N 1
ATOM 616 C CA . TYR A 1 83 ? 3.066 -9.361 26.797 1.00 91.38 83 TYR A CA 1
ATOM 617 C C . TYR A 1 83 ? 1.683 -9.236 27.437 1.00 91.38 83 TYR A C 1
ATOM 619 O O . TYR A 1 83 ? 0.790 -10.057 27.226 1.00 91.38 83 TYR A O 1
ATOM 627 N N . GLU A 1 84 ? 1.499 -8.184 28.230 1.00 91.50 84 GLU A N 1
ATOM 628 C CA . GLU A 1 84 ? 0.184 -7.833 28.769 1.00 91.50 84 GLU A CA 1
ATOM 629 C C . GLU A 1 84 ? -0.767 -7.438 27.626 1.00 91.50 84 GLU A C 1
ATOM 631 O O . GLU A 1 84 ? -0.344 -6.844 26.634 1.00 91.50 84 GLU A O 1
ATOM 636 N N . ALA A 1 85 ? -2.060 -7.747 27.762 1.00 88.00 85 ALA A N 1
ATOM 637 C CA . ALA A 1 85 ? -3.039 -7.562 26.686 1.00 88.00 85 ALA A CA 1
ATOM 638 C C . ALA A 1 85 ? -3.131 -6.105 26.185 1.00 88.00 85 ALA A C 1
ATOM 640 O O . ALA A 1 85 ? -3.244 -5.879 24.982 1.00 88.00 85 ALA A O 1
ATOM 641 N N . ASP A 1 86 ? -2.999 -5.122 27.082 1.00 91.94 86 ASP A N 1
ATOM 642 C CA . ASP A 1 86 ? -3.027 -3.692 26.746 1.00 91.94 86 ASP A CA 1
ATOM 643 C C . ASP A 1 86 ? -1.867 -3.270 25.835 1.00 91.94 86 ASP A C 1
ATOM 645 O O . ASP A 1 86 ? -1.956 -2.270 25.124 1.00 91.94 86 ASP A O 1
ATOM 649 N N . ARG A 1 87 ? -0.775 -4.045 25.798 1.00 91.94 87 ARG A N 1
ATOM 650 C CA . ARG A 1 87 ? 0.359 -3.767 24.912 1.00 91.94 87 ARG A CA 1
ATOM 651 C C . ARG A 1 87 ? 0.019 -4.017 23.451 1.00 91.94 87 ARG A C 1
ATOM 653 O O . ARG A 1 87 ? 0.669 -3.399 22.614 1.00 91.94 87 ARG A O 1
ATOM 660 N N . TYR A 1 88 ? -0.977 -4.846 23.138 1.00 93.06 88 TYR A N 1
ATOM 661 C CA . TYR A 1 88 ? -1.429 -5.104 21.765 1.00 93.06 88 TYR A CA 1
ATOM 662 C C . TYR A 1 88 ? -2.492 -4.118 21.283 1.00 93.06 88 TYR A C 1
ATOM 664 O O . TYR A 1 88 ? -2.770 -4.071 20.089 1.00 93.06 88 TYR A O 1
ATOM 672 N N . GLU A 1 89 ? -3.083 -3.330 22.179 1.00 94.81 89 GLU A N 1
ATOM 673 C CA . GLU A 1 89 ? -4.116 -2.367 21.811 1.00 94.81 89 GLU A CA 1
ATOM 674 C C . GLU A 1 89 ? -3.505 -1.215 21.001 1.00 94.81 89 GLU A C 1
ATOM 676 O O . GLU A 1 89 ? -2.436 -0.676 21.312 1.00 94.81 89 GLU A O 1
ATOM 681 N N . ARG A 1 90 ? -4.173 -0.847 19.913 1.00 95.00 90 ARG A N 1
ATOM 682 C CA . ARG A 1 90 ? -3.791 0.226 18.997 1.00 95.00 90 ARG A CA 1
ATOM 683 C C . ARG A 1 90 ? -5.015 1.081 18.701 1.00 95.00 90 ARG A C 1
ATOM 685 O O . ARG A 1 90 ? -6.152 0.618 18.734 1.00 95.00 90 ARG A O 1
ATOM 692 N N . ALA A 1 91 ? -4.771 2.349 18.397 1.00 96.12 91 ALA A N 1
ATOM 693 C CA . ALA A 1 91 ? -5.810 3.275 17.976 1.00 96.12 91 ALA A CA 1
ATOM 694 C C . ALA A 1 91 ? -5.288 4.151 16.839 1.00 96.12 91 ALA A C 1
ATOM 696 O O . ALA A 1 91 ? -4.175 4.677 16.920 1.00 96.12 91 ALA A O 1
ATOM 697 N N . ARG A 1 92 ? -6.095 4.336 15.793 1.00 95.81 92 ARG A N 1
ATOM 698 C CA . ARG A 1 92 ? -5.807 5.256 14.687 1.00 95.81 92 ARG A CA 1
ATOM 699 C C . ARG A 1 92 ? -6.985 6.203 14.501 1.00 95.81 92 ARG A C 1
ATOM 701 O O . ARG A 1 92 ? -8.122 5.769 14.366 1.00 95.81 92 ARG A O 1
ATOM 708 N N . HIS A 1 93 ? -6.704 7.501 14.511 1.00 95.62 93 HIS A N 1
ATOM 709 C CA . HIS A 1 93 ? -7.693 8.550 14.281 1.00 95.62 93 HIS A CA 1
ATOM 710 C C . HIS A 1 93 ? -7.435 9.215 12.933 1.00 95.62 93 HIS A C 1
ATOM 712 O O . HIS A 1 93 ? -6.287 9.531 12.620 1.00 95.62 93 HIS A O 1
ATOM 718 N N . GLY A 1 94 ? -8.485 9.463 12.157 1.00 95.38 94 GLY A N 1
ATOM 719 C CA . GLY A 1 94 ? -8.354 10.154 10.880 1.00 95.38 94 GLY A CA 1
ATOM 720 C C . GLY A 1 94 ? -9.633 10.150 10.047 1.00 95.38 94 GLY A C 1
ATOM 721 O O . GLY A 1 94 ? -10.677 9.685 10.514 1.00 95.38 94 GLY A O 1
ATOM 722 N N . PRO A 1 95 ? -9.562 10.684 8.817 1.00 95.50 95 PRO A N 1
ATOM 723 C CA . PRO A 1 95 ? -10.634 10.566 7.833 1.00 95.50 95 PRO A CA 1
ATOM 724 C C . PRO A 1 95 ? -10.955 9.097 7.534 1.00 95.50 95 PRO A C 1
ATOM 726 O O . PRO A 1 95 ? -10.033 8.289 7.415 1.00 95.50 95 PRO A O 1
ATOM 729 N N . LEU A 1 96 ? -12.235 8.750 7.364 1.00 95.50 96 LEU A N 1
ATOM 730 C CA . LEU A 1 96 ? -12.653 7.380 7.027 1.00 95.50 96 LEU A CA 1
ATOM 731 C C . LEU A 1 96 ? -11.992 6.888 5.740 1.00 95.50 96 LEU A C 1
ATOM 733 O O . LEU A 1 96 ? -11.491 5.769 5.703 1.00 95.50 96 LEU A O 1
ATOM 737 N N . ALA A 1 97 ? -11.924 7.739 4.717 1.00 96.75 97 ALA A N 1
ATOM 738 C CA . ALA A 1 97 ? -11.251 7.401 3.469 1.00 96.75 97 ALA A CA 1
ATOM 739 C C . ALA A 1 97 ? -9.757 7.062 3.673 1.00 96.75 97 ALA A C 1
ATOM 741 O O . ALA A 1 97 ? -9.273 6.071 3.135 1.00 96.75 97 ALA A O 1
ATOM 742 N N . GLN A 1 98 ? -9.050 7.804 4.535 1.00 97.06 98 GLN A N 1
ATOM 743 C CA . GLN A 1 98 ? -7.651 7.506 4.872 1.00 97.06 98 GLN A CA 1
ATOM 744 C C . GLN A 1 98 ? -7.514 6.219 5.697 1.00 97.06 98 GLN A C 1
ATOM 746 O O . GLN A 1 98 ? -6.538 5.489 5.562 1.00 97.06 98 GLN A O 1
ATOM 751 N N . LEU A 1 99 ? -8.481 5.924 6.570 1.00 97.25 99 LEU A N 1
ATOM 752 C CA . LEU A 1 99 ? -8.500 4.681 7.345 1.00 97.25 99 LEU A CA 1
ATOM 753 C C . LEU A 1 99 ? -8.751 3.460 6.449 1.00 97.25 99 LEU A C 1
ATOM 755 O O . LEU A 1 99 ? -8.131 2.423 6.666 1.00 97.25 99 LEU A O 1
ATOM 759 N N . LEU A 1 100 ? -9.598 3.594 5.425 1.00 97.38 100 LEU A N 1
ATOM 760 C CA . LEU A 1 100 ? -9.790 2.581 4.384 1.00 97.38 100 LEU A CA 1
ATOM 761 C C . LEU A 1 100 ? -8.507 2.365 3.573 1.00 97.38 100 LEU A C 1
ATOM 763 O O . LEU A 1 100 ? -8.093 1.223 3.403 1.00 97.38 100 LEU A O 1
ATOM 767 N N . ALA A 1 101 ? -7.837 3.439 3.148 1.00 97.50 101 ALA A N 1
ATOM 768 C CA . ALA A 1 101 ? -6.546 3.349 2.464 1.00 97.50 101 ALA A CA 1
ATOM 769 C C . ALA A 1 101 ? -5.486 2.643 3.312 1.00 97.50 101 ALA A C 1
ATOM 771 O O . ALA A 1 101 ? -4.894 1.653 2.889 1.00 97.50 101 ALA A O 1
ATOM 772 N N . ALA A 1 102 ? -5.335 3.072 4.563 1.00 96.62 102 ALA A N 1
ATOM 773 C CA . ALA A 1 102 ? -4.452 2.426 5.521 1.00 96.62 102 ALA A CA 1
ATOM 774 C C . ALA A 1 102 ? -4.775 0.940 5.724 1.00 96.62 102 ALA A C 1
ATOM 776 O O . ALA A 1 102 ? -3.870 0.138 5.930 1.00 96.62 102 ALA A O 1
ATOM 777 N N . ALA A 1 103 ? -6.057 0.568 5.707 1.00 96.62 103 ALA A N 1
ATOM 778 C CA . ALA A 1 103 ? -6.486 -0.813 5.871 1.00 96.62 103 ALA A CA 1
ATOM 779 C C . ALA A 1 103 ? -6.225 -1.659 4.615 1.00 96.62 103 ALA A C 1
ATOM 781 O O . ALA A 1 103 ? -5.950 -2.849 4.755 1.00 96.62 103 ALA A O 1
ATOM 782 N N . ALA A 1 104 ? -6.253 -1.061 3.417 1.00 97.00 104 ALA A N 1
ATOM 783 C CA . ALA A 1 104 ? -5.800 -1.709 2.185 1.00 97.00 104 ALA A CA 1
ATOM 784 C C . ALA A 1 104 ? -4.292 -2.000 2.242 1.00 97.00 104 ALA A C 1
ATOM 786 O O . ALA A 1 104 ? -3.893 -3.142 2.026 1.00 97.00 104 ALA A O 1
ATOM 787 N N . ILE A 1 105 ? -3.473 -1.015 2.636 1.00 96.44 105 ILE A N 1
ATOM 788 C CA . ILE A 1 105 ? -2.017 -1.181 2.808 1.00 96.44 105 ILE A CA 1
ATOM 789 C C . ILE A 1 105 ? -1.693 -2.206 3.900 1.00 96.44 105 ILE A C 1
ATOM 791 O O . ILE A 1 105 ? -0.896 -3.114 3.695 1.00 96.44 105 ILE A O 1
ATOM 795 N N . ALA A 1 106 ? -2.370 -2.150 5.048 1.00 93.69 106 ALA A N 1
ATOM 796 C CA . ALA A 1 106 ? -2.186 -3.141 6.111 1.00 93.69 106 ALA A CA 1
ATOM 797 C C . ALA A 1 106 ? -2.622 -4.566 5.697 1.00 93.69 106 ALA A C 1
ATOM 799 O O . ALA A 1 106 ? -2.305 -5.535 6.389 1.00 93.69 106 ALA A O 1
ATOM 800 N N . ASN A 1 107 ? -3.357 -4.699 4.587 1.00 94.12 107 ASN A N 1
ATOM 801 C CA . ASN A 1 107 ? -3.789 -5.955 3.982 1.00 94.12 107 ASN A CA 1
ATOM 802 C C . ASN A 1 107 ? -3.082 -6.226 2.640 1.00 94.12 107 ASN A C 1
ATOM 804 O O . ASN A 1 107 ? -3.681 -6.778 1.713 1.00 94.12 107 ASN A O 1
ATOM 808 N N . LEU A 1 108 ? -1.817 -5.828 2.539 1.00 93.88 108 LEU A N 1
ATOM 809 C CA . LEU A 1 108 ? -0.961 -6.099 1.394 1.00 93.88 108 LEU A CA 1
ATOM 810 C C . LEU A 1 108 ? -0.756 -7.593 1.155 1.00 93.88 108 LEU A C 1
ATOM 812 O O . LEU A 1 108 ? -0.523 -8.374 2.086 1.00 93.88 108 LEU A O 1
ATOM 816 N N . HIS A 1 109 ? -0.821 -7.962 -0.117 1.00 94.00 109 HIS A N 1
ATOM 817 C CA . HIS A 1 109 ? -0.461 -9.274 -0.617 1.00 94.00 109 HIS A CA 1
ATOM 818 C C . HIS A 1 109 ? 0.631 -9.132 -1.672 1.00 94.00 109 HIS A C 1
ATOM 820 O O . HIS A 1 109 ? 0.607 -8.181 -2.450 1.00 94.00 109 HIS A O 1
ATOM 826 N N . LEU A 1 110 ? 1.537 -10.103 -1.697 1.00 92.00 110 LEU A N 1
ATOM 827 C CA . LEU A 1 110 ? 2.534 -10.319 -2.738 1.00 92.00 110 LEU A CA 1
ATOM 828 C C . LEU A 1 110 ? 2.301 -11.729 -3.287 1.00 92.00 110 LEU A C 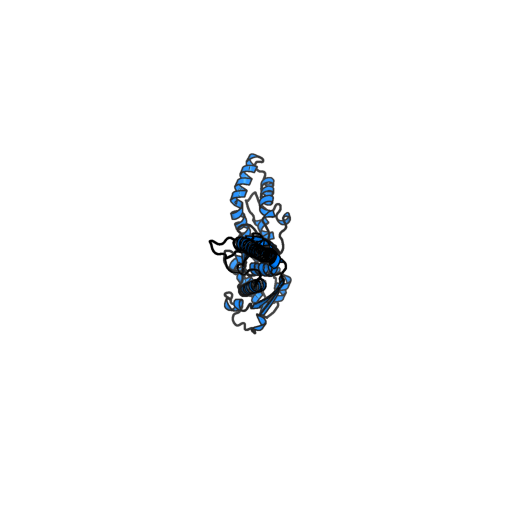1
ATOM 830 O O . LEU A 1 110 ? 2.221 -12.677 -2.506 1.00 92.00 110 LEU A O 1
ATOM 834 N N . ASP A 1 111 ? 2.069 -11.866 -4.594 1.00 88.00 111 ASP A N 1
ATOM 835 C CA . ASP A 1 111 ? 1.710 -13.144 -5.241 1.00 88.00 111 ASP A CA 1
ATOM 836 C C . ASP A 1 111 ? 0.529 -13.885 -4.581 1.00 88.00 111 ASP A C 1
ATOM 838 O O . ASP A 1 111 ? 0.410 -15.113 -4.579 1.00 88.00 111 ASP A O 1
ATOM 842 N N . GLY A 1 112 ? -0.396 -13.115 -4.004 1.00 85.06 112 GLY A N 1
ATOM 843 C CA . GLY A 1 112 ? -1.562 -13.637 -3.291 1.00 85.06 112 GLY A CA 1
ATOM 844 C C . GLY A 1 112 ? -1.280 -14.154 -1.877 1.00 85.06 112 GLY A C 1
ATOM 845 O O . GLY A 1 112 ? -2.234 -14.530 -1.192 1.00 85.06 112 GLY A O 1
ATOM 846 N N . GLU A 1 113 ? -0.031 -14.126 -1.409 1.00 87.31 113 GLU A N 1
ATOM 847 C CA . GLU A 1 113 ? 0.329 -14.363 -0.009 1.00 87.31 113 GLU A CA 1
ATOM 848 C C . GLU A 1 113 ? 0.278 -13.050 0.772 1.00 87.31 113 GLU A C 1
ATOM 850 O O . GLU A 1 113 ? 0.692 -11.997 0.294 1.00 87.31 113 GLU A O 1
ATOM 855 N N . ARG A 1 114 ? -0.259 -13.087 1.990 1.00 89.38 114 ARG A N 1
ATOM 856 C CA . ARG A 1 114 ? -0.425 -11.883 2.810 1.00 89.38 114 ARG A CA 1
ATOM 857 C C . ARG A 1 114 ? 0.894 -11.522 3.492 1.00 89.38 114 ARG A C 1
ATOM 859 O O . ARG A 1 114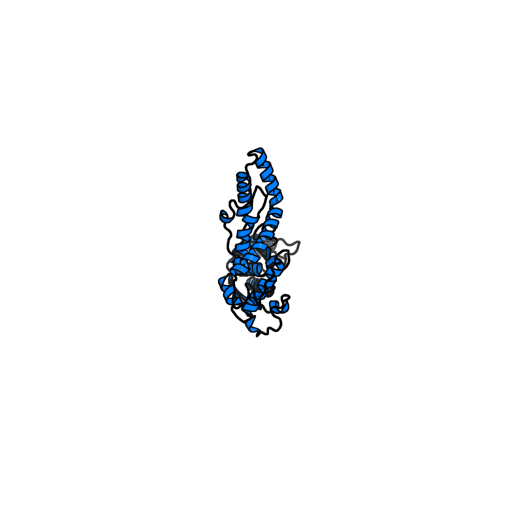 ? 1.420 -12.329 4.258 1.00 89.38 114 ARG A O 1
ATOM 866 N N . LEU A 1 115 ? 1.349 -10.278 3.347 1.00 87.88 115 LEU A N 1
ATOM 867 C CA . LEU A 1 115 ? 2.614 -9.833 3.949 1.00 87.88 115 LEU A CA 1
ATOM 868 C C . LEU A 1 115 ? 2.556 -9.721 5.481 1.00 87.88 115 LEU A C 1
ATOM 870 O O . LEU A 1 115 ? 3.541 -10.001 6.150 1.00 87.88 115 LEU A O 1
ATOM 874 N N . SER A 1 116 ? 1.417 -9.349 6.075 1.00 84.44 116 SER A N 1
ATOM 875 C CA . SER A 1 116 ? 1.301 -9.247 7.539 1.00 84.44 116 SER A CA 1
ATOM 876 C C . SER A 1 116 ? -0.099 -9.561 8.058 1.00 84.44 116 SER A C 1
ATOM 878 O O . SER A 1 116 ? -1.114 -9.156 7.486 1.00 84.44 116 SER A O 1
ATOM 880 N N . HIS A 1 117 ? -0.170 -10.248 9.201 1.00 86.38 117 HIS A N 1
ATOM 881 C CA . HIS A 1 117 ? -1.421 -10.468 9.933 1.00 86.38 117 HIS A CA 1
ATOM 882 C C . HIS A 1 117 ? -1.826 -9.294 10.843 1.00 86.38 117 HIS A C 1
ATOM 884 O O . HIS A 1 117 ? -2.938 -9.308 11.384 1.00 86.38 117 HIS A O 1
ATOM 890 N N . ALA A 1 118 ? -0.985 -8.262 10.978 1.00 83.31 118 ALA A N 1
ATOM 891 C CA . ALA A 1 118 ? -1.252 -7.100 11.832 1.00 83.31 118 ALA A CA 1
ATOM 892 C C . ALA A 1 118 ? -2.467 -6.284 11.366 1.00 83.31 118 ALA A C 1
ATOM 894 O O . ALA A 1 118 ? -3.196 -5.726 12.186 1.00 83.31 118 ALA A O 1
ATOM 895 N N . GLY A 1 119 ? -2.736 -6.262 10.058 1.00 85.06 119 GLY A N 1
ATOM 896 C CA . GLY A 1 119 ? -3.854 -5.517 9.484 1.00 85.06 119 GLY A CA 1
ATOM 897 C C . GLY A 1 119 ? -5.229 -6.162 9.650 1.00 85.06 119 GLY A C 1
ATOM 898 O O . GLY A 1 119 ? -6.227 -5.493 9.408 1.00 85.06 119 GLY A O 1
ATOM 899 N N . GLY A 1 120 ? -5.322 -7.435 10.058 1.00 88.94 120 GLY A N 1
ATOM 900 C CA . GLY A 1 120 ? -6.590 -8.180 10.068 1.00 88.94 120 GLY A CA 1
ATOM 901 C C . GLY A 1 120 ? -7.667 -7.543 10.950 1.00 88.94 120 GLY A C 1
ATOM 902 O O . GLY A 1 120 ? -8.733 -7.172 10.462 1.00 88.94 120 GLY A O 1
ATOM 903 N N . GLU A 1 121 ? -7.363 -7.358 12.236 1.00 92.19 121 GLU A N 1
ATOM 904 C CA . GLU A 1 121 ? -8.301 -6.758 13.195 1.00 92.19 121 GLU A CA 1
ATOM 905 C C . GLU A 1 121 ? -8.496 -5.253 12.941 1.00 92.19 121 GLU A C 1
ATOM 907 O O . GLU A 1 121 ? -9.579 -4.726 13.184 1.00 92.19 121 GLU A O 1
ATOM 912 N N . PHE A 1 122 ? -7.492 -4.558 12.386 1.00 94.38 122 PHE A N 1
ATOM 913 C CA . PHE A 1 122 ? -7.654 -3.168 11.947 1.00 94.38 122 PHE A CA 1
ATOM 914 C C . PHE A 1 122 ? -8.718 -3.054 10.848 1.00 94.38 122 PHE A C 1
ATOM 916 O O . PHE A 1 122 ? -9.578 -2.178 10.906 1.00 94.38 122 PHE A O 1
ATOM 923 N N . ARG A 1 123 ? -8.707 -3.978 9.883 1.00 95.06 123 ARG A N 1
ATOM 924 C CA . ARG A 1 123 ? -9.659 -4.029 8.771 1.00 95.06 123 ARG A CA 1
ATOM 925 C C . ARG A 1 123 ? -11.094 -4.256 9.248 1.00 95.06 123 ARG A C 1
ATOM 927 O O . ARG A 1 123 ? -12.001 -3.542 8.832 1.00 95.06 123 ARG A O 1
ATOM 934 N N . GLU A 1 124 ? -11.279 -5.212 10.157 1.00 94.00 124 GLU A N 1
ATOM 935 C CA . GLU A 1 124 ? -12.572 -5.488 10.799 1.00 94.00 124 GLU A CA 1
ATOM 936 C C . GLU A 1 124 ? -13.072 -4.281 11.604 1.00 94.00 124 GLU A C 1
ATOM 938 O O . GLU A 1 124 ? -14.256 -3.943 11.571 1.00 94.00 124 GLU A O 1
ATOM 943 N N . ALA A 1 125 ? -12.167 -3.586 12.295 1.00 95.31 125 ALA A N 1
ATOM 944 C CA . ALA A 1 125 ? -12.513 -2.402 13.064 1.00 95.31 125 ALA A CA 1
ATOM 945 C C . ALA A 1 125 ? -12.878 -1.203 12.164 1.00 95.31 125 ALA A C 1
ATOM 947 O O . ALA A 1 125 ? -13.791 -0.449 12.511 1.00 95.31 125 ALA A O 1
ATOM 948 N N . VAL A 1 126 ? -12.227 -1.029 11.006 1.00 96.25 126 VAL A N 1
ATOM 949 C CA . VAL A 1 126 ? -12.610 -0.020 9.996 1.00 96.25 126 VAL A CA 1
ATOM 950 C C . VAL A 1 126 ? -13.995 -0.321 9.420 1.00 96.25 126 VAL A C 1
ATOM 952 O O . VAL A 1 126 ? -14.819 0.588 9.360 1.00 96.25 126 VAL A O 1
ATOM 955 N N . ASP A 1 127 ? -14.276 -1.577 9.063 1.00 95.25 127 ASP A N 1
ATOM 956 C CA . ASP A 1 127 ? -15.586 -2.013 8.557 1.00 95.25 127 ASP A CA 1
ATOM 957 C C . ASP A 1 127 ? -16.711 -1.739 9.570 1.00 95.25 127 ASP A C 1
ATOM 959 O O . ASP A 1 127 ? -17.694 -1.061 9.265 1.00 95.25 127 ASP A O 1
ATOM 963 N N . ALA A 1 128 ? -16.516 -2.138 10.831 1.00 92.75 128 ALA A N 1
ATOM 964 C CA . ALA A 1 128 ? -17.482 -1.879 11.898 1.00 92.75 128 ALA A CA 1
ATOM 965 C C . ALA A 1 128 ? -17.727 -0.375 12.144 1.00 92.75 128 ALA A C 1
ATOM 967 O O . ALA A 1 128 ? -18.856 0.038 12.436 1.00 92.75 128 ALA A O 1
ATOM 968 N N . ASN A 1 129 ? -16.682 0.453 12.030 1.00 92.38 129 ASN A N 1
ATOM 969 C CA . ASN A 1 129 ? -16.806 1.906 12.153 1.00 92.38 129 ASN A CA 1
ATOM 970 C C . ASN A 1 129 ? -17.539 2.518 10.958 1.00 92.38 129 ASN A C 1
ATOM 972 O O . ASN A 1 129 ? -18.410 3.357 11.168 1.00 92.38 129 ASN A O 1
ATOM 976 N N . LEU A 1 130 ? -17.244 2.080 9.731 1.00 90.81 130 LEU A N 1
ATOM 977 C CA . LEU A 1 130 ? -17.962 2.534 8.541 1.00 90.81 130 LEU A CA 1
ATOM 978 C C . LEU A 1 130 ? -19.453 2.211 8.658 1.00 90.81 130 L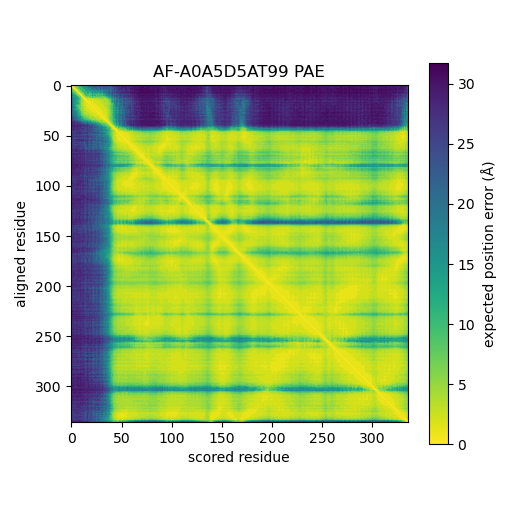EU A C 1
ATOM 980 O O . LEU A 1 130 ? -20.282 3.104 8.504 1.00 90.81 130 LEU A O 1
ATOM 984 N N . GLY A 1 131 ? -19.786 0.964 9.001 1.00 87.31 131 GLY A N 1
ATOM 985 C CA . GLY A 1 131 ? -21.170 0.548 9.205 1.00 87.31 131 GLY A CA 1
ATOM 986 C C . GLY A 1 131 ? -21.876 1.414 10.246 1.00 87.31 131 GLY A C 1
ATOM 987 O O . GLY A 1 131 ? -23.004 1.827 10.018 1.00 87.31 131 GLY A O 1
ATOM 988 N N . SER A 1 132 ? -21.192 1.761 11.344 1.00 86.56 132 SER A N 1
ATOM 989 C CA . SER A 1 132 ? -21.727 2.624 12.410 1.00 86.56 132 SER A CA 1
ATOM 990 C C . SER A 1 132 ? -21.959 4.077 11.975 1.00 86.56 132 SER A C 1
ATOM 992 O O . SER A 1 132 ? -22.926 4.697 12.417 1.00 86.56 132 SER A O 1
ATOM 994 N N . GLU A 1 133 ? -21.087 4.620 11.126 1.00 84.94 133 GLU A N 1
ATOM 995 C CA . GLU A 1 133 ? -21.183 5.988 10.596 1.00 84.94 133 GLU A CA 1
ATOM 996 C C . GLU A 1 133 ? -22.260 6.119 9.511 1.00 84.94 133 GLU A C 1
ATOM 998 O O . GLU A 1 133 ? -22.864 7.182 9.367 1.00 84.94 133 GLU A O 1
ATOM 1003 N N . LEU A 1 134 ? -22.531 5.041 8.770 1.00 83.25 134 LEU A N 1
ATOM 1004 C CA . LEU A 1 134 ? -23.533 5.020 7.702 1.00 83.25 134 LEU A CA 1
ATOM 1005 C C . LEU A 1 134 ? -24.945 4.641 8.180 1.00 83.25 134 LEU A C 1
ATOM 1007 O O . LEU A 1 134 ? -25.895 4.790 7.406 1.00 83.25 134 LEU A O 1
ATOM 1011 N N . ILE A 1 135 ? -25.119 4.241 9.451 1.00 75.12 135 ILE A N 1
ATOM 1012 C CA . ILE A 1 135 ? -26.436 3.896 10.019 1.00 75.12 135 ILE A CA 1
ATOM 1013 C C . ILE A 1 135 ? -27.431 5.039 9.796 1.00 75.12 135 ILE A C 1
ATOM 1015 O O . ILE A 1 135 ? -27.289 6.141 10.335 1.00 75.12 135 ILE A O 1
ATOM 1019 N N . GLY A 1 136 ? -28.505 4.741 9.064 1.00 62.69 136 GLY A N 1
ATOM 1020 C CA . GLY A 1 136 ? -29.591 5.682 8.785 1.00 62.69 136 GLY A CA 1
ATOM 1021 C C . GLY A 1 136 ? -29.317 6.677 7.653 1.00 62.69 136 GLY A C 1
ATOM 1022 O O . GLY A 1 136 ? -30.215 7.463 7.348 1.00 62.69 136 GLY A O 1
ATOM 1023 N N . ALA A 1 137 ? -28.127 6.640 7.044 1.00 63.34 137 ALA A N 1
ATOM 1024 C CA . ALA A 1 137 ? -27.852 7.272 5.757 1.00 63.34 137 ALA A CA 1
ATOM 1025 C C . ALA A 1 137 ? -28.117 6.280 4.617 1.00 63.34 137 ALA A C 1
ATOM 1027 O O . ALA A 1 137 ? -28.918 6.615 3.757 1.00 63.34 137 ALA A O 1
ATOM 1028 N N . ASN A 1 138 ? -27.513 5.081 4.666 1.00 65.00 138 ASN A N 1
ATOM 1029 C CA . ASN A 1 138 ? -27.727 3.952 3.746 1.00 65.00 138 ASN A CA 1
ATOM 1030 C C . ASN A 1 138 ? -27.220 2.653 4.403 1.00 65.00 138 ASN A C 1
ATOM 1032 O O . ASN A 1 138 ? -26.063 2.609 4.820 1.00 65.00 138 ASN A O 1
ATOM 1036 N N . ASP A 1 139 ? -28.049 1.607 4.474 1.00 70.69 139 ASP A N 1
ATOM 1037 C CA . ASP A 1 139 ? -27.641 0.299 5.024 1.00 70.69 139 ASP A CA 1
ATOM 1038 C C . ASP A 1 139 ? -27.068 -0.637 3.927 1.00 70.69 139 ASP A C 1
ATOM 1040 O O . ASP A 1 139 ? -26.342 -1.584 4.222 1.00 70.69 139 ASP A O 1
ATOM 1044 N N . ASP A 1 140 ? -27.324 -0.312 2.657 1.00 89.62 140 ASP A N 1
ATOM 1045 C CA . ASP A 1 140 ? -26.953 -1.068 1.458 1.00 89.62 140 ASP A CA 1
ATOM 1046 C C . ASP A 1 140 ? -25.738 -0.443 0.754 1.00 89.62 140 ASP A C 1
ATOM 1048 O O . ASP A 1 140 ? -25.824 0.125 -0.340 1.00 89.62 140 ASP A O 1
ATOM 1052 N N . VAL A 1 141 ? -24.586 -0.484 1.428 1.00 91.75 141 VAL A N 1
ATOM 1053 C CA . VAL A 1 141 ? -23.331 0.105 0.938 1.00 91.75 141 VAL A CA 1
ATOM 1054 C C . VAL A 1 141 ? -22.216 -0.932 0.912 1.00 91.75 141 VAL A C 1
ATOM 1056 O O . VAL A 1 141 ? -22.021 -1.688 1.858 1.00 91.75 141 VAL A O 1
ATOM 1059 N N . HIS A 1 142 ? -21.439 -0.911 -0.167 1.00 94.56 142 HIS A N 1
ATOM 1060 C CA . HIS A 1 142 ? -20.238 -1.708 -0.360 1.00 94.56 142 HIS A CA 1
ATOM 1061 C C . HIS A 1 142 ? -19.089 -0.786 -0.736 1.00 94.56 142 HIS A C 1
ATOM 1063 O O . HIS A 1 142 ? -19.140 -0.108 -1.765 1.00 94.56 142 HIS A O 1
ATOM 1069 N N . VAL A 1 143 ? -18.037 -0.777 0.071 1.00 96.81 143 VAL A N 1
ATOM 1070 C CA . VAL A 1 143 ? -16.845 0.029 -0.178 1.00 96.81 143 VAL A CA 1
ATOM 1071 C C . VAL A 1 143 ? -15.662 -0.890 -0.409 1.00 96.81 143 VAL A C 1
ATOM 1073 O O . VAL A 1 143 ? -15.347 -1.732 0.429 1.00 96.81 143 VAL A O 1
ATOM 1076 N N . LEU A 1 144 ? -14.999 -0.698 -1.543 1.00 97.81 144 LEU A N 1
ATOM 1077 C CA . LEU A 1 144 ? -13.773 -1.384 -1.922 1.00 97.81 144 LEU A CA 1
ATOM 1078 C C . LEU A 1 144 ? -12.656 -0.349 -2.018 1.00 97.81 144 LEU A C 1
ATOM 1080 O O . LEU A 1 144 ? -12.719 0.529 -2.874 1.00 97.81 144 LEU A O 1
ATOM 1084 N N . ALA A 1 145 ? -11.642 -0.452 -1.167 1.00 98.31 145 ALA A N 1
ATOM 1085 C CA . ALA A 1 145 ? -10.416 0.326 -1.297 1.00 98.31 145 ALA A CA 1
ATOM 1086 C C . ALA A 1 145 ? -9.301 -0.588 -1.811 1.00 98.31 145 ALA A C 1
ATOM 1088 O O . ALA A 1 145 ? -9.029 -1.625 -1.206 1.00 98.31 145 ALA A O 1
ATOM 1089 N N . THR A 1 146 ? -8.702 -0.214 -2.938 1.00 98.06 146 THR A N 1
ATOM 1090 C CA . THR A 1 146 ? -7.675 -0.990 -3.643 1.00 98.06 146 THR A CA 1
ATOM 1091 C C . THR A 1 146 ? -6.438 -0.129 -3.831 1.00 98.06 146 THR A C 1
ATOM 1093 O O . THR A 1 146 ? -6.526 0.978 -4.362 1.00 98.06 146 THR A O 1
ATOM 1096 N N . TRP A 1 147 ? -5.305 -0.633 -3.360 1.00 98.06 147 TRP A N 1
ATOM 1097 C CA . TRP A 1 147 ? -3.984 -0.103 -3.655 1.00 98.06 147 TRP A CA 1
ATOM 1098 C C . TRP A 1 147 ? -3.304 -1.051 -4.635 1.00 98.06 147 TRP A C 1
ATOM 1100 O O . TRP A 1 147 ? -3.166 -2.242 -4.345 1.00 98.06 147 TRP A O 1
ATOM 1110 N N . GLU A 1 148 ? -2.912 -0.517 -5.780 1.00 97.00 148 GLU A N 1
ATOM 1111 C CA . GLU A 1 148 ? -2.271 -1.240 -6.869 1.00 97.00 148 GLU A CA 1
ATOM 1112 C C . GLU A 1 148 ? -1.307 -0.246 -7.538 1.00 97.00 148 GLU A C 1
ATOM 1114 O O . GLU A 1 148 ? -1.779 0.736 -8.109 1.00 97.00 148 GLU A O 1
ATOM 1119 N N . PRO A 1 149 ? 0.020 -0.412 -7.373 1.00 96.62 149 PRO A N 1
ATOM 1120 C CA . PRO A 1 149 ? 0.998 0.606 -7.756 1.00 96.62 149 PRO A CA 1
ATOM 1121 C C . PRO A 1 149 ? 1.159 0.769 -9.271 1.00 96.62 149 PRO A C 1
ATOM 1123 O O . PRO A 1 149 ? 1.705 1.778 -9.695 1.00 96.62 149 PRO A O 1
ATOM 1126 N N . TYR A 1 150 ? 0.726 -0.214 -10.058 1.00 95.38 150 TYR A N 1
ATOM 1127 C CA . TYR A 1 150 ? 0.690 -0.239 -11.521 1.00 95.38 150 TYR A CA 1
ATOM 1128 C C . TYR A 1 150 ? -0.263 -1.366 -11.957 1.00 95.38 150 TYR A C 1
ATOM 1130 O O . TYR A 1 150 ? -0.576 -2.247 -11.153 1.00 95.38 150 TYR A O 1
ATOM 1138 N N . GLU A 1 151 ? -0.725 -1.355 -13.207 1.00 94.12 151 GLU A N 1
ATOM 1139 C CA . GLU A 1 151 ? -1.724 -2.317 -13.695 1.00 94.12 151 GLU A CA 1
ATOM 1140 C C . GLU A 1 151 ? -1.269 -3.780 -13.546 1.00 94.12 151 GLU A C 1
ATOM 1142 O O . GLU A 1 151 ? -0.151 -4.159 -13.909 1.00 94.12 151 GLU A O 1
ATOM 1147 N N . ASP A 1 152 ? -2.163 -4.611 -13.003 1.00 93.38 152 ASP A N 1
ATOM 1148 C CA . ASP A 1 152 ? -1.949 -6.042 -12.767 1.00 93.38 152 ASP A CA 1
ATOM 1149 C C . ASP A 1 152 ? -0.765 -6.350 -11.828 1.00 93.38 152 ASP A C 1
ATOM 1151 O O . ASP A 1 152 ? -0.158 -7.425 -11.921 1.00 93.38 152 ASP A O 1
ATOM 1155 N N . ALA A 1 153 ? -0.442 -5.445 -10.896 1.00 95.62 153 ALA A N 1
ATOM 1156 C CA . ALA A 1 153 ? 0.620 -5.669 -9.918 1.00 95.62 153 ALA A CA 1
ATOM 1157 C C . ALA A 1 153 ? 0.394 -6.930 -9.068 1.00 95.62 153 ALA A C 1
ATOM 1159 O O . ALA A 1 153 ? -0.663 -7.135 -8.455 1.00 95.62 153 ALA A O 1
ATOM 1160 N N . SER A 1 154 ? 1.439 -7.754 -8.953 1.00 94.50 154 SER A N 1
ATOM 1161 C CA . SER A 1 154 ? 1.497 -8.871 -8.000 1.00 94.50 154 SER A CA 1
ATOM 1162 C C . SER A 1 154 ? 1.435 -8.389 -6.547 1.00 94.50 154 SER A C 1
ATOM 1164 O O . SER A 1 154 ? 0.899 -9.088 -5.677 1.00 94.50 154 SER A O 1
ATOM 1166 N N . THR A 1 155 ? 1.943 -7.177 -6.294 1.00 94.25 155 THR A N 1
ATOM 1167 C CA . THR A 1 155 ? 1.896 -6.492 -5.001 1.00 94.25 155 THR A CA 1
ATOM 1168 C C . THR A 1 155 ? 0.660 -5.602 -4.933 1.00 94.25 155 THR A C 1
ATOM 1170 O O . THR A 1 155 ? 0.622 -4.538 -5.545 1.00 94.25 155 THR A O 1
ATOM 1173 N N . ARG A 1 156 ? -0.355 -5.999 -4.160 1.00 95.81 156 ARG A N 1
ATOM 1174 C CA . ARG A 1 156 ? -1.618 -5.245 -4.061 1.00 95.81 156 ARG A CA 1
ATOM 1175 C C . ARG A 1 156 ? -2.252 -5.308 -2.681 1.00 95.81 156 ARG A C 1
ATOM 1177 O O . ARG A 1 156 ? -2.151 -6.307 -1.967 1.00 95.81 156 ARG A O 1
ATOM 1184 N N . GLY A 1 157 ? -2.932 -4.235 -2.303 1.00 95.88 157 GLY A N 1
ATOM 1185 C CA . GLY A 1 157 ? -3.652 -4.101 -1.041 1.00 95.88 157 GLY A CA 1
ATOM 1186 C C . GLY A 1 157 ? -5.145 -3.952 -1.289 1.00 95.88 157 GLY A C 1
ATOM 1187 O O . GLY A 1 157 ? -5.561 -3.173 -2.139 1.00 95.88 157 GLY A O 1
ATOM 1188 N N . GLU A 1 158 ? -5.973 -4.666 -0.531 1.00 95.94 158 GLU A N 1
ATOM 1189 C CA . GLU A 1 158 ? -7.430 -4.572 -0.666 1.00 95.94 158 GLU A CA 1
ATOM 1190 C C . GLU A 1 158 ? -8.091 -4.473 0.705 1.00 95.94 158 GLU A C 1
ATOM 1192 O O . GLU A 1 158 ? -7.759 -5.217 1.627 1.00 95.94 158 GLU A O 1
ATOM 1197 N N . THR A 1 159 ? -9.087 -3.608 0.854 1.00 96.25 159 THR A N 1
ATOM 1198 C CA . THR A 1 159 ? -10.051 -3.742 1.942 1.00 96.25 159 THR A CA 1
ATOM 1199 C C . THR A 1 159 ? -11.474 -3.559 1.452 1.00 96.25 159 THR A C 1
ATOM 1201 O O . THR A 1 159 ? -11.778 -2.685 0.645 1.00 96.25 159 THR A O 1
ATOM 1204 N N . VAL A 1 160 ? -12.352 -4.391 2.001 1.00 95.62 160 VAL A N 1
ATOM 1205 C CA . VAL A 1 160 ? -13.792 -4.350 1.786 1.00 95.62 160 VAL A CA 1
ATOM 1206 C C . VAL A 1 160 ? -14.489 -3.980 3.086 1.00 95.62 160 VAL A C 1
ATOM 1208 O O . VAL A 1 160 ? -14.170 -4.552 4.133 1.00 95.62 160 VAL A O 1
ATOM 1211 N N . ALA A 1 161 ? -15.456 -3.075 2.999 1.00 94.38 161 ALA A N 1
ATOM 1212 C CA . ALA A 1 161 ? -16.378 -2.761 4.077 1.00 94.38 161 ALA A CA 1
ATOM 1213 C C . ALA A 1 161 ? -17.828 -2.766 3.567 1.00 94.38 161 ALA A C 1
ATOM 1215 O O . ALA A 1 161 ? -18.095 -2.339 2.440 1.00 94.38 161 ALA A O 1
ATOM 1216 N N . GLY A 1 162 ? -18.748 -3.252 4.396 1.00 91.81 162 GLY A N 1
ATOM 1217 C CA . GLY A 1 162 ? -20.146 -3.477 4.033 1.00 91.81 162 GLY A CA 1
ATOM 1218 C C . GLY A 1 162 ? -20.393 -4.709 3.152 1.00 91.81 162 GLY A C 1
ATOM 1219 O O . GLY A 1 162 ? -19.473 -5.372 2.655 1.00 91.81 162 GLY A O 1
ATOM 1220 N N . ASP A 1 163 ? -21.672 -5.038 2.977 1.00 90.69 163 ASP A N 1
ATOM 1221 C CA . ASP A 1 163 ? -22.114 -6.235 2.261 1.00 90.69 163 ASP A CA 1
ATOM 1222 C C . ASP A 1 163 ? -21.931 -6.106 0.746 1.00 90.69 163 ASP A C 1
ATOM 1224 O O . ASP A 1 163 ? -21.738 -5.024 0.210 1.00 90.69 163 ASP A O 1
ATOM 1228 N N . ARG A 1 164 ? -21.945 -7.225 0.017 1.00 91.31 164 ARG A N 1
ATOM 1229 C CA . ARG A 1 164 ? -21.862 -7.199 -1.451 1.00 91.31 164 ARG A CA 1
ATOM 1230 C C . ARG A 1 164 ? -23.256 -6.967 -2.048 1.00 91.31 164 ARG A C 1
ATOM 1232 O O . ARG A 1 164 ? -24.171 -7.681 -1.632 1.00 91.31 164 ARG A O 1
ATOM 1239 N N . PRO A 1 165 ? -23.404 -6.115 -3.085 1.00 90.31 165 PRO A N 1
ATOM 1240 C CA . PRO A 1 165 ? -24.692 -5.930 -3.743 1.00 90.31 165 PRO A CA 1
ATOM 1241 C C . PRO A 1 165 ? -25.259 -7.262 -4.270 1.00 90.31 165 PRO A C 1
ATOM 1243 O O . PRO A 1 165 ? -24.491 -8.073 -4.818 1.00 90.31 165 PRO A O 1
ATOM 1246 N N . PRO A 1 166 ? -26.579 -7.501 -4.158 1.00 89.94 166 PRO A N 1
ATOM 1247 C CA . PRO A 1 166 ? -27.248 -8.611 -4.829 1.00 89.94 166 PRO A CA 1
ATOM 1248 C C . PRO A 1 166 ? -27.020 -8.580 -6.347 1.00 89.94 166 PRO A C 1
ATOM 1250 O O . PRO A 1 166 ? -26.845 -7.525 -6.951 1.00 89.94 166 PRO A O 1
ATOM 1253 N N . GLY A 1 167 ? -27.027 -9.750 -6.993 1.00 88.06 167 GLY A N 1
ATOM 1254 C CA . GLY A 1 167 ? -26.694 -9.862 -8.422 1.00 88.06 167 GLY A CA 1
ATOM 1255 C C . GLY A 1 167 ? -27.723 -9.251 -9.384 1.00 88.06 167 GLY A C 1
ATOM 1256 O O . GLY A 1 167 ? -27.431 -9.117 -10.571 1.00 88.06 167 GLY A O 1
ATOM 1257 N N . ASP A 1 168 ? -28.916 -8.932 -8.892 1.00 87.69 168 ASP A N 1
ATOM 1258 C CA . ASP A 1 168 ? -30.043 -8.347 -9.618 1.00 87.69 168 ASP A CA 1
ATOM 1259 C C . ASP A 1 168 ? -30.426 -6.942 -9.130 1.00 87.69 168 ASP A C 1
ATOM 1261 O O . ASP A 1 168 ? -31.400 -6.385 -9.635 1.00 87.69 168 ASP A O 1
ATOM 1265 N N . ALA A 1 169 ? -29.663 -6.367 -8.195 1.00 87.62 169 ALA A N 1
ATOM 1266 C CA . ALA A 1 169 ? -29.892 -5.014 -7.707 1.00 87.62 169 ALA A CA 1
ATOM 1267 C C . ALA A 1 169 ? -29.410 -3.960 -8.718 1.00 87.62 169 ALA A C 1
ATOM 1269 O O . ALA A 1 169 ? -28.392 -4.139 -9.395 1.00 87.62 169 ALA A O 1
ATOM 1270 N N . ASP A 1 170 ? -30.125 -2.838 -8.785 1.00 88.62 170 ASP A N 1
ATOM 1271 C CA . ASP A 1 170 ? -29.640 -1.641 -9.466 1.00 88.62 170 ASP A CA 1
ATOM 1272 C C . ASP A 1 170 ? -28.581 -0.973 -8.572 1.00 88.62 170 ASP A C 1
ATOM 1274 O O . ASP A 1 170 ? -28.838 -0.675 -7.407 1.00 88.62 170 ASP A O 1
ATOM 1278 N N . VAL A 1 171 ? -27.366 -0.792 -9.103 1.00 91.50 171 VAL A N 1
ATOM 1279 C CA . VAL A 1 171 ? -26.205 -0.312 -8.338 1.00 91.50 171 VAL A CA 1
ATOM 1280 C C . VAL A 1 171 ? -25.718 1.027 -8.880 1.00 91.50 171 VAL A C 1
ATOM 1282 O O . VAL A 1 171 ? -25.361 1.139 -10.056 1.00 91.50 171 VAL A O 1
ATOM 1285 N N . SER A 1 172 ? -25.592 2.009 -7.994 1.00 92.12 172 SER A N 1
ATOM 1286 C CA . SER A 1 172 ? -24.878 3.261 -8.245 1.00 92.12 172 SER A CA 1
ATOM 1287 C C . SER A 1 172 ? -23.446 3.136 -7.756 1.00 92.12 172 SER A C 1
ATOM 1289 O O . SER A 1 172 ? -23.196 2.588 -6.685 1.00 92.12 172 SER A O 1
ATOM 1291 N N . THR A 1 173 ? -22.490 3.622 -8.548 1.00 94.50 173 THR A N 1
ATOM 1292 C CA . THR A 1 173 ? -21.058 3.539 -8.236 1.00 94.50 173 THR A CA 1
ATOM 1293 C C . THR A 1 173 ? -20.418 4.917 -8.295 1.00 94.50 173 THR A C 1
ATOM 1295 O O . THR A 1 173 ? -20.627 5.643 -9.263 1.00 94.50 173 THR A O 1
ATOM 1298 N N . ALA A 1 174 ? -19.604 5.235 -7.293 1.00 95.75 174 ALA A N 1
ATOM 1299 C CA . ALA A 1 174 ? -18.731 6.400 -7.267 1.00 95.75 174 ALA A CA 1
ATOM 1300 C C . ALA A 1 174 ? -17.304 5.949 -6.940 1.00 95.75 174 ALA A C 1
ATOM 1302 O O . ALA A 1 174 ? -17.107 5.083 -6.085 1.00 95.75 174 ALA A O 1
ATOM 1303 N N . THR A 1 175 ? -16.313 6.535 -7.607 1.00 97.25 175 THR A N 1
ATOM 1304 C CA . THR A 1 175 ? -14.898 6.196 -7.420 1.00 97.25 175 THR A CA 1
ATOM 1305 C C . THR A 1 175 ? -14.089 7.464 -7.192 1.00 97.25 175 THR A C 1
ATOM 1307 O O . THR A 1 175 ? -14.315 8.473 -7.858 1.00 97.25 175 THR A O 1
ATOM 1310 N N . PHE A 1 176 ? -13.156 7.420 -6.246 1.00 97.69 176 PHE A N 1
ATOM 1311 C CA . PHE A 1 176 ? -12.227 8.513 -5.960 1.00 97.69 176 PHE A CA 1
ATOM 1312 C C . PHE A 1 176 ? -10.905 7.972 -5.405 1.00 97.69 176 PHE A C 1
ATOM 1314 O O . PHE A 1 176 ? -10.864 6.851 -4.899 1.00 97.69 176 PHE A O 1
ATOM 1321 N N . THR A 1 177 ? -9.836 8.764 -5.484 1.00 97.62 177 THR A N 1
ATOM 1322 C CA . THR A 1 177 ? -8.512 8.404 -4.960 1.00 97.62 177 THR A CA 1
ATOM 1323 C C . THR A 1 177 ? -8.209 9.128 -3.650 1.00 97.62 177 THR A C 1
ATOM 1325 O O . THR A 1 177 ? -8.726 10.217 -3.373 1.00 97.62 177 THR A O 1
ATOM 1328 N N . VAL A 1 178 ? -7.388 8.500 -2.813 1.00 97.56 178 VAL A N 1
ATOM 1329 C CA . VAL A 1 178 ? -6.845 9.065 -1.570 1.00 97.56 178 VAL A CA 1
ATOM 1330 C C . VAL A 1 178 ? -5.391 8.648 -1.390 1.00 97.56 178 VAL A C 1
ATOM 1332 O O . VAL A 1 178 ? -4.966 7.655 -1.966 1.00 97.56 178 VAL A O 1
ATOM 1335 N N . ALA A 1 179 ? -4.640 9.367 -0.558 1.00 97.06 179 ALA A N 1
ATOM 1336 C CA . ALA A 1 179 ? -3.237 9.046 -0.317 1.00 97.06 179 ALA A CA 1
ATOM 1337 C C . ALA A 1 179 ? -3.065 7.688 0.396 1.00 97.06 179 ALA A C 1
ATOM 1339 O O . ALA A 1 179 ? -3.774 7.396 1.362 1.00 97.06 179 ALA A O 1
ATOM 1340 N N . SER A 1 180 ? -2.087 6.884 -0.021 1.00 94.56 180 SER A N 1
ATOM 1341 C CA . SER A 1 180 ? -1.731 5.598 0.599 1.00 94.56 180 SER A CA 1
ATOM 1342 C C . SER A 1 180 ? -0.798 5.733 1.811 1.00 94.56 180 SER A C 1
ATOM 1344 O O . SER A 1 180 ? -0.609 4.766 2.544 1.00 94.56 180 SER A O 1
ATOM 1346 N N . ASP A 1 181 ? -0.254 6.932 2.052 1.00 93.38 181 ASP A N 1
ATOM 1347 C CA . ASP A 1 181 ? 0.867 7.224 2.966 1.00 93.38 181 ASP A CA 1
ATOM 1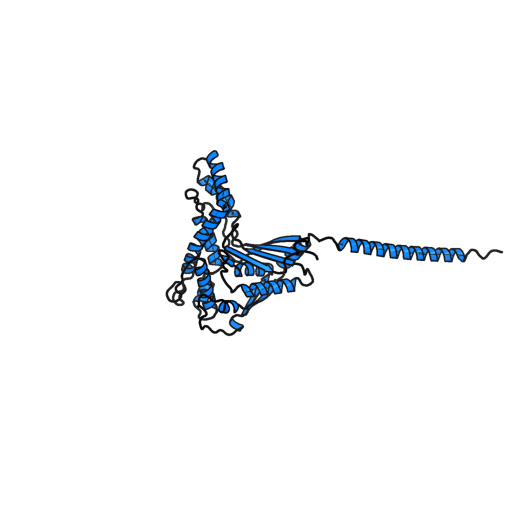348 C C . ASP A 1 181 ? 2.226 6.627 2.523 1.00 93.38 181 ASP A C 1
ATOM 1350 O O . ASP A 1 181 ? 3.230 6.842 3.210 1.00 93.38 181 ASP A O 1
ATOM 1354 N N . LEU A 1 182 ? 2.296 5.934 1.377 1.00 96.00 182 LEU A N 1
ATOM 1355 C CA . LEU A 1 182 ? 3.565 5.533 0.764 1.00 96.00 182 LEU A CA 1
ATOM 1356 C C . LEU A 1 182 ? 4.199 6.711 -0.007 1.00 96.00 182 LEU A C 1
ATOM 1358 O O . LEU A 1 182 ? 3.489 7.623 -0.437 1.00 96.00 182 LEU A O 1
ATOM 1362 N N . PRO A 1 183 ? 5.534 6.725 -0.178 1.00 97.06 183 PRO A N 1
ATOM 1363 C CA . PRO A 1 183 ? 6.213 7.696 -1.029 1.00 97.06 183 PRO A CA 1
ATOM 1364 C C . PRO A 1 183 ? 5.718 7.643 -2.488 1.00 97.06 183 PRO A C 1
ATOM 1366 O O . PRO A 1 183 ? 5.548 6.542 -3.017 1.00 97.06 183 PRO A O 1
ATOM 1369 N N . PRO A 1 184 ? 5.524 8.799 -3.152 1.00 96.62 184 PRO A N 1
ATOM 1370 C CA . PRO A 1 184 ? 5.232 8.845 -4.582 1.00 96.62 184 PRO A CA 1
ATOM 1371 C C . PRO A 1 184 ? 6.479 8.525 -5.408 1.00 96.62 184 PRO A C 1
ATOM 1373 O O . PRO A 1 184 ? 7.586 8.918 -5.030 1.00 96.62 184 PRO A O 1
ATOM 1376 N N . VAL A 1 185 ? 6.271 7.907 -6.567 1.00 97.31 185 VAL A N 1
ATOM 1377 C CA . VAL A 1 185 ? 7.257 7.817 -7.651 1.00 97.31 185 VAL A CA 1
ATOM 1378 C C . VAL A 1 185 ? 6.890 8.865 -8.691 1.00 97.31 185 VAL A C 1
ATOM 1380 O O . VAL A 1 185 ? 5.743 8.932 -9.126 1.00 97.31 185 VAL A O 1
ATOM 1383 N N . ARG A 1 186 ? 7.829 9.739 -9.054 1.00 94.50 186 ARG A N 1
ATOM 1384 C CA . ARG A 1 186 ? 7.558 10.802 -10.031 1.00 94.50 186 ARG A CA 1
ATOM 1385 C C . ARG A 1 186 ? 7.851 10.301 -11.439 1.00 94.50 186 ARG A C 1
ATOM 1387 O O . ARG A 1 186 ? 8.806 9.562 -11.634 1.00 94.50 186 ARG A O 1
ATOM 1394 N N . GLU A 1 187 ? 7.096 10.790 -12.417 1.00 94.81 187 GLU A N 1
ATOM 1395 C CA . GLU A 1 187 ? 7.287 10.441 -13.834 1.00 94.81 187 GLU A CA 1
ATOM 1396 C C . GLU A 1 187 ? 8.736 10.677 -14.306 1.00 94.81 187 GLU A C 1
ATOM 1398 O O . GLU A 1 187 ? 9.302 9.842 -14.998 1.00 94.81 187 GLU A O 1
ATOM 1403 N N . ASP A 1 188 ? 9.400 11.746 -13.849 1.00 94.69 188 ASP A N 1
ATOM 1404 C CA . ASP A 1 188 ? 10.800 12.032 -14.209 1.00 94.69 188 ASP A CA 1
ATOM 1405 C C . ASP A 1 188 ? 11.841 11.133 -13.513 1.00 94.69 188 ASP A C 1
ATOM 1407 O O . ASP A 1 188 ? 13.030 11.240 -13.800 1.00 94.69 188 ASP A O 1
ATOM 1411 N N . GLU A 1 189 ? 11.427 10.289 -12.563 1.00 95.69 189 GLU A N 1
ATOM 1412 C CA . GLU A 1 189 ? 12.265 9.201 -12.031 1.00 95.69 189 GLU A CA 1
ATOM 1413 C C . GLU A 1 189 ? 12.175 7.942 -12.896 1.00 95.69 189 GLU A C 1
ATOM 1415 O O . GLU A 1 189 ? 13.048 7.089 -12.785 1.00 95.69 189 GLU A O 1
ATOM 1420 N N . LEU A 1 190 ? 11.145 7.843 -13.743 1.00 96.62 190 LEU A N 1
ATOM 1421 C CA . LEU A 1 190 ? 10.918 6.732 -14.667 1.00 96.62 190 LEU A CA 1
ATOM 1422 C C . LEU A 1 190 ? 11.369 7.068 -16.097 1.00 96.62 190 LEU A C 1
ATOM 1424 O O . LEU A 1 190 ? 11.703 6.160 -16.849 1.00 96.62 190 LEU A O 1
ATOM 1428 N N . GLU A 1 191 ? 11.428 8.351 -16.458 1.00 95.88 191 GLU A N 1
ATOM 1429 C CA . GLU A 1 191 ? 11.873 8.818 -17.778 1.00 95.88 191 GLU A CA 1
ATOM 1430 C C . GLU A 1 191 ? 13.266 8.266 -18.144 1.00 95.88 191 GLU A C 1
ATOM 1432 O O . GLU A 1 191 ? 14.260 8.485 -17.441 1.00 95.88 191 GLU A O 1
ATOM 1437 N N . GLY A 1 192 ? 13.341 7.559 -19.269 1.00 95.50 192 GLY A N 1
ATOM 1438 C CA . GLY A 1 192 ? 14.550 6.971 -19.829 1.00 95.50 192 GLY A CA 1
ATOM 1439 C C . GLY A 1 192 ? 15.035 5.704 -19.125 1.00 95.50 192 GLY A C 1
ATOM 1440 O O . GLY A 1 192 ? 16.175 5.306 -19.363 1.00 95.50 192 GLY A O 1
ATOM 1441 N N . THR A 1 193 ? 14.230 5.103 -18.243 1.00 96.75 193 THR A N 1
ATOM 1442 C CA . THR A 1 193 ? 14.633 3.910 -17.471 1.00 96.75 193 THR A CA 1
ATOM 1443 C C . THR A 1 193 ? 14.330 2.593 -18.181 1.00 96.75 193 THR A C 1
ATOM 1445 O O . THR A 1 193 ? 14.929 1.572 -17.854 1.00 96.75 193 THR A O 1
ATOM 1448 N N . TYR A 1 194 ? 13.431 2.582 -19.168 1.00 97.25 194 TYR A N 1
ATOM 1449 C CA . TYR A 1 194 ? 13.195 1.377 -19.957 1.00 97.25 194 TYR A CA 1
ATOM 1450 C C . TYR A 1 194 ? 14.391 1.080 -20.875 1.00 97.25 194 TYR A C 1
ATOM 1452 O O . TYR A 1 194 ? 14.747 1.880 -21.749 1.00 97.25 194 TYR A O 1
ATOM 1460 N N . ASP A 1 195 ? 14.988 -0.103 -20.711 1.00 96.25 195 ASP A N 1
ATOM 1461 C CA . ASP A 1 195 ? 16.091 -0.580 -21.544 1.00 96.25 195 ASP A CA 1
ATOM 1462 C C . ASP A 1 195 ? 15.533 -1.240 -22.809 1.00 96.25 195 ASP A C 1
ATOM 1464 O O . ASP A 1 195 ? 15.242 -2.439 -22.835 1.00 96.25 195 ASP A O 1
ATOM 1468 N N . ALA A 1 196 ? 15.403 -0.454 -23.879 1.00 93.88 196 ALA A N 1
ATOM 1469 C CA . ALA A 1 196 ? 14.924 -0.936 -25.172 1.00 93.88 196 ALA A CA 1
ATOM 1470 C C . ALA A 1 196 ? 15.871 -1.954 -25.842 1.00 93.88 196 ALA A C 1
ATOM 1472 O O . ALA A 1 196 ? 15.402 -2.806 -26.597 1.00 93.88 196 ALA A O 1
ATOM 1473 N N . GLU A 1 197 ? 17.184 -1.922 -25.564 1.00 91.50 197 GLU A N 1
ATOM 1474 C CA . GLU A 1 197 ? 18.146 -2.879 -26.142 1.00 91.50 197 GLU A CA 1
ATOM 1475 C C . GLU A 1 197 ? 17.889 -4.291 -25.596 1.00 91.50 197 GLU A C 1
ATOM 1477 O O . GLU A 1 197 ? 17.914 -5.277 -26.343 1.00 91.50 197 GLU A O 1
ATOM 1482 N N . ASN A 1 198 ? 17.629 -4.391 -24.290 1.00 93.25 198 ASN A N 1
ATOM 1483 C CA . ASN A 1 198 ? 17.403 -5.664 -23.602 1.00 93.25 198 ASN A CA 1
ATOM 1484 C C . ASN A 1 198 ? 15.925 -5.985 -23.351 1.00 93.25 198 ASN A C 1
ATOM 1486 O O . ASN A 1 198 ? 15.631 -7.097 -22.910 1.00 93.25 198 ASN A O 1
ATOM 1490 N N . ARG A 1 199 ? 15.016 -5.058 -23.676 1.00 93.25 199 ARG A N 1
ATOM 1491 C CA . ARG A 1 199 ? 13.576 -5.120 -23.389 1.00 93.25 199 ARG A CA 1
ATOM 1492 C C . ARG A 1 199 ? 13.299 -5.378 -21.907 1.00 93.25 199 ARG A C 1
ATOM 1494 O O . ARG A 1 199 ? 12.563 -6.303 -21.574 1.00 93.25 199 ARG A O 1
ATOM 1501 N N . SER A 1 200 ? 13.944 -4.594 -21.043 1.00 96.06 200 SER A N 1
ATOM 1502 C CA . SER A 1 200 ? 13.922 -4.773 -19.586 1.00 96.06 200 SER A CA 1
ATOM 1503 C C . SER A 1 200 ? 13.351 -3.555 -18.861 1.00 96.06 200 SER A C 1
ATOM 1505 O O . SER A 1 200 ? 13.612 -2.408 -19.229 1.00 96.06 200 SER A O 1
ATOM 1507 N N . PHE A 1 201 ? 12.610 -3.839 -17.788 1.00 98.00 201 PHE A N 1
ATOM 1508 C CA . PHE A 1 201 ? 12.078 -2.865 -16.834 1.00 98.00 201 PHE A CA 1
ATOM 1509 C C . PHE A 1 201 ? 12.888 -2.775 -15.532 1.00 98.00 201 PHE A C 1
ATOM 1511 O O . PHE A 1 201 ? 12.424 -2.152 -14.581 1.00 98.00 201 PHE A O 1
ATOM 1518 N N . ASP A 1 202 ? 14.079 -3.378 -15.454 1.00 97.62 202 ASP A N 1
ATOM 1519 C CA . ASP A 1 202 ? 14.864 -3.440 -14.211 1.00 97.62 202 ASP A CA 1
ATOM 1520 C C . ASP A 1 202 ? 15.123 -2.045 -13.606 1.00 97.62 202 ASP A C 1
ATOM 1522 O O . ASP A 1 202 ? 14.890 -1.834 -12.414 1.00 97.62 202 ASP A O 1
ATOM 1526 N N . GLU A 1 203 ? 15.548 -1.070 -14.421 1.00 97.56 203 GLU A N 1
ATOM 1527 C CA . GLU A 1 203 ? 15.814 0.299 -13.946 1.00 97.56 203 GLU A CA 1
ATOM 1528 C C . GLU A 1 203 ? 14.515 1.079 -13.656 1.00 97.56 203 GLU A C 1
ATOM 1530 O O . GLU A 1 203 ? 14.492 1.927 -12.766 1.00 97.56 203 GLU A O 1
ATOM 1535 N N . THR A 1 204 ? 13.411 0.767 -14.348 1.00 97.81 204 THR A N 1
ATOM 1536 C CA . THR A 1 204 ? 12.076 1.347 -14.090 1.00 97.81 204 THR A CA 1
ATOM 1537 C C . THR A 1 204 ? 11.479 0.837 -12.778 1.00 97.81 204 THR A C 1
ATOM 1539 O O . THR A 1 204 ? 10.796 1.569 -12.060 1.00 97.81 204 THR A O 1
ATOM 1542 N N . ALA A 1 205 ? 11.731 -0.427 -12.447 1.00 98.38 205 ALA A N 1
ATOM 1543 C CA . ALA A 1 205 ? 11.186 -1.100 -11.277 1.00 98.38 205 ALA A CA 1
ATOM 1544 C C . ALA A 1 205 ? 11.858 -0.662 -9.964 1.00 98.38 205 ALA A C 1
ATOM 1546 O O . ALA A 1 205 ? 11.195 -0.625 -8.925 1.00 98.38 205 ALA A O 1
ATOM 1547 N N . GLU A 1 206 ? 13.143 -0.295 -10.000 1.00 98.31 206 GLU A N 1
ATOM 1548 C CA . GLU A 1 206 ? 13.930 0.112 -8.826 1.00 98.31 206 GLU A CA 1
ATOM 1549 C C . GLU A 1 206 ? 13.287 1.253 -8.008 1.00 98.31 206 GLU A C 1
ATOM 1551 O O . GLU A 1 206 ? 13.033 1.048 -6.816 1.00 98.31 206 GLU A O 1
ATOM 1556 N N . PRO A 1 207 ? 12.935 2.421 -8.587 1.00 98.25 207 PRO A N 1
ATOM 1557 C CA . PRO A 1 207 ? 12.304 3.500 -7.822 1.00 98.25 207 PRO A CA 1
ATOM 1558 C C . PRO A 1 207 ? 10.934 3.109 -7.241 1.00 98.25 207 PRO A C 1
ATOM 1560 O O . PRO A 1 207 ? 10.558 3.589 -6.168 1.00 98.25 207 PRO A O 1
ATOM 1563 N N . ILE A 1 208 ? 10.197 2.210 -7.905 1.00 98.38 208 ILE A N 1
ATOM 1564 C CA . ILE A 1 208 ? 8.905 1.697 -7.425 1.00 98.38 208 ILE A CA 1
ATOM 1565 C C . ILE A 1 208 ? 9.115 0.795 -6.204 1.00 98.38 208 ILE A C 1
ATOM 1567 O O . ILE A 1 208 ? 8.454 0.978 -5.175 1.00 98.38 208 ILE A O 1
ATOM 1571 N N . ALA A 1 209 ? 10.066 -0.139 -6.282 1.00 98.31 209 ALA A N 1
ATOM 1572 C CA . ALA A 1 209 ? 10.426 -1.024 -5.178 1.00 98.31 209 ALA A CA 1
ATOM 1573 C C . ALA A 1 209 ? 10.904 -0.231 -3.953 1.00 98.31 209 ALA A C 1
ATOM 1575 O O . ALA A 1 209 ? 10.437 -0.463 -2.831 1.00 98.31 209 ALA A O 1
ATOM 1576 N N . ASP A 1 210 ? 11.779 0.753 -4.169 1.00 98.06 210 ASP A N 1
ATOM 1577 C CA . ASP A 1 210 ? 12.315 1.618 -3.119 1.00 98.06 210 ASP A CA 1
ATOM 1578 C C . ASP A 1 210 ? 11.223 2.424 -2.414 1.00 98.06 210 ASP A C 1
ATOM 1580 O O . ASP A 1 210 ? 11.225 2.525 -1.178 1.00 98.06 210 ASP A O 1
ATOM 1584 N N . ALA A 1 211 ? 10.268 2.975 -3.171 1.00 97.94 211 ALA A N 1
ATOM 1585 C CA . ALA A 1 211 ? 9.128 3.696 -2.617 1.00 97.94 211 ALA A CA 1
ATOM 1586 C C . ALA A 1 211 ? 8.277 2.783 -1.723 1.00 97.94 211 ALA A C 1
ATOM 1588 O O . ALA A 1 211 ? 7.992 3.134 -0.572 1.00 97.94 211 ALA A O 1
ATOM 1589 N N . ILE A 1 212 ? 7.934 1.584 -2.204 1.00 97.38 212 ILE A N 1
ATOM 1590 C CA . ILE A 1 212 ? 7.132 0.608 -1.453 1.00 97.38 212 ILE A CA 1
ATOM 1591 C C . ILE A 1 212 ? 7.853 0.196 -0.165 1.00 97.38 212 ILE A C 1
ATOM 1593 O O . ILE A 1 212 ? 7.301 0.349 0.928 1.00 97.38 212 ILE A O 1
ATOM 1597 N N . VAL A 1 213 ? 9.102 -0.269 -0.255 1.00 97.44 213 VAL A N 1
ATOM 1598 C CA . VAL A 1 213 ? 9.862 -0.747 0.912 1.00 97.44 213 VAL A CA 1
ATOM 1599 C C . VAL A 1 213 ? 10.097 0.377 1.919 1.00 97.44 213 VAL A C 1
ATOM 1601 O O . VAL A 1 213 ? 9.956 0.165 3.125 1.00 97.44 213 VAL A O 1
ATOM 1604 N N . SER A 1 214 ? 10.406 1.590 1.458 1.00 96.50 214 SER A N 1
ATOM 1605 C CA . SER A 1 214 ? 10.605 2.744 2.342 1.00 96.50 214 SER A CA 1
ATOM 1606 C C . SER A 1 214 ? 9.324 3.177 3.053 1.00 96.50 214 SER A C 1
ATOM 1608 O O . SER A 1 214 ? 9.394 3.656 4.188 1.00 96.50 214 SER A O 1
ATOM 1610 N N . GLY A 1 215 ? 8.164 3.013 2.414 1.00 95.62 215 GLY A N 1
ATOM 1611 C CA . GLY A 1 215 ? 6.869 3.290 3.028 1.00 95.62 215 GLY A CA 1
ATOM 1612 C C . GLY A 1 215 ? 6.438 2.221 4.035 1.00 95.62 215 GLY A C 1
ATOM 1613 O O . GLY A 1 215 ? 5.933 2.563 5.104 1.00 95.62 215 GLY A O 1
ATOM 1614 N N . LEU A 1 216 ? 6.690 0.941 3.744 1.00 94.56 216 LEU A N 1
ATOM 1615 C CA . LEU A 1 216 ? 6.380 -0.170 4.656 1.00 94.56 216 LEU A CA 1
ATOM 1616 C C . LEU A 1 216 ? 7.332 -0.238 5.850 1.00 94.56 216 LEU A C 1
ATOM 1618 O O . LEU A 1 216 ? 6.904 -0.514 6.970 1.00 94.56 216 LEU A O 1
ATOM 1622 N N . PHE A 1 217 ? 8.609 0.078 5.633 1.00 96.25 217 PHE A N 1
ATOM 1623 C CA . PHE A 1 217 ? 9.652 0.039 6.654 1.00 96.25 217 PHE A CA 1
ATOM 1624 C C . PHE A 1 217 ? 10.380 1.387 6.758 1.00 96.25 217 PHE A C 1
ATOM 1626 O O . PHE A 1 217 ? 11.561 1.484 6.391 1.00 96.25 217 PHE A O 1
ATOM 1633 N N . PRO A 1 218 ? 9.732 2.443 7.293 1.00 96.38 218 PRO A N 1
ATOM 1634 C CA . PRO A 1 218 ? 10.352 3.756 7.359 1.00 96.38 218 PRO A CA 1
ATOM 1635 C C . PRO A 1 218 ? 11.594 3.732 8.251 1.00 96.38 218 PRO A C 1
ATOM 1637 O O . PRO A 1 218 ? 11.554 3.344 9.421 1.00 96.38 218 PRO A O 1
ATOM 1640 N N . ASN A 1 219 ? 12.718 4.184 7.693 1.00 95.00 219 ASN A N 1
ATOM 1641 C CA . ASN A 1 219 ? 14.047 3.937 8.249 1.00 95.00 219 ASN A CA 1
ATOM 1642 C C . ASN A 1 219 ? 14.194 4.315 9.734 1.00 95.00 219 ASN A C 1
ATOM 1644 O O . ASN A 1 219 ? 14.701 3.528 10.536 1.00 95.00 219 ASN A O 1
ATOM 1648 N N . GLU A 1 220 ? 13.730 5.510 10.109 1.00 95.50 220 GLU A N 1
ATOM 1649 C CA . GLU A 1 220 ? 13.888 6.041 11.464 1.00 95.50 220 GLU A CA 1
ATOM 1650 C C . GLU A 1 220 ? 13.023 5.286 12.487 1.00 95.50 220 GLU A C 1
ATOM 1652 O O . GLU A 1 220 ? 13.547 4.816 13.500 1.00 95.50 220 GLU A O 1
ATOM 1657 N N . SER A 1 221 ? 11.719 5.119 12.226 1.00 95.50 221 SER A N 1
ATOM 1658 C CA . SER A 1 221 ? 10.803 4.425 13.146 1.00 95.50 221 SER A CA 1
ATOM 1659 C C . SER A 1 221 ? 11.151 2.953 13.293 1.00 95.50 221 SER A C 1
ATOM 1661 O O . SER A 1 221 ? 11.153 2.434 14.410 1.00 95.50 221 SER A O 1
ATOM 1663 N N . THR A 1 222 ? 11.509 2.298 12.192 1.00 96.44 222 THR A N 1
ATOM 1664 C CA . THR A 1 222 ? 11.877 0.885 12.199 1.00 96.44 222 THR A CA 1
ATOM 1665 C C . THR A 1 222 ? 13.199 0.669 12.932 1.00 96.44 222 THR A C 1
ATOM 1667 O O . THR A 1 222 ? 13.321 -0.261 13.728 1.00 96.44 222 THR A O 1
ATOM 1670 N N . THR A 1 223 ? 14.168 1.582 12.782 1.00 95.81 223 THR A N 1
ATOM 1671 C CA . THR A 1 223 ? 15.416 1.536 13.562 1.00 95.81 223 THR A CA 1
ATOM 1672 C C . THR A 1 223 ? 15.137 1.662 15.059 1.00 95.81 223 THR A C 1
ATOM 1674 O O . THR A 1 223 ? 15.693 0.905 15.856 1.00 95.81 223 THR A O 1
ATOM 1677 N N . ILE A 1 224 ? 14.262 2.592 15.457 1.00 96.25 224 ILE A N 1
ATOM 1678 C CA . ILE A 1 224 ? 13.877 2.781 16.864 1.00 96.25 224 ILE A CA 1
ATOM 1679 C C . ILE A 1 224 ? 13.201 1.521 17.417 1.00 96.25 224 ILE A C 1
ATOM 1681 O O . ILE A 1 224 ? 13.558 1.080 18.513 1.00 96.25 224 ILE A O 1
ATOM 1685 N N . ALA A 1 225 ? 12.269 0.929 16.665 1.00 95.75 225 ALA A N 1
ATOM 1686 C CA . ALA A 1 225 ? 11.584 -0.301 17.052 1.00 95.75 225 ALA A CA 1
ATOM 1687 C C . ALA A 1 225 ? 12.579 -1.457 17.250 1.00 95.75 225 ALA A C 1
ATOM 1689 O O . ALA A 1 225 ? 12.626 -2.052 18.327 1.00 95.75 225 ALA A O 1
ATOM 1690 N N . LEU A 1 226 ? 13.457 -1.707 16.272 1.00 95.31 226 LEU A N 1
ATOM 1691 C CA . LEU A 1 226 ? 14.437 -2.801 16.308 1.00 95.31 226 LEU A CA 1
ATOM 1692 C C . LEU A 1 226 ? 15.498 -2.658 17.411 1.00 95.31 226 LEU A C 1
ATOM 1694 O O . LEU A 1 226 ? 16.015 -3.661 17.908 1.00 95.31 226 LEU A O 1
ATOM 1698 N N . GLN A 1 227 ? 15.823 -1.429 17.825 1.00 94.50 227 GLN A N 1
ATOM 1699 C CA . GLN A 1 227 ? 16.728 -1.164 18.953 1.00 94.50 227 GLN A CA 1
ATOM 1700 C C . GLN A 1 227 ? 16.075 -1.402 20.328 1.00 94.50 227 GLN A C 1
ATOM 1702 O O . GLN A 1 227 ? 16.787 -1.500 21.337 1.00 94.50 227 GLN A O 1
ATOM 1707 N N . GLY A 1 228 ? 14.742 -1.492 20.378 1.00 92.25 228 GLY A N 1
ATOM 1708 C CA . GLY A 1 228 ? 13.954 -1.777 21.578 1.00 92.25 228 GLY A CA 1
ATOM 1709 C C . GLY A 1 228 ? 14.146 -3.197 22.126 1.00 92.25 228 GLY A C 1
ATOM 1710 O O . GLY A 1 228 ? 15.041 -3.928 21.718 1.00 92.25 228 GLY A O 1
ATOM 1711 N N . ASN A 1 229 ? 13.329 -3.591 23.108 1.00 89.75 229 ASN A N 1
ATOM 1712 C CA . ASN A 1 229 ? 13.262 -4.969 23.640 1.00 89.75 229 ASN A CA 1
ATOM 1713 C C . ASN A 1 229 ? 11.836 -5.365 24.039 1.00 89.75 229 ASN A C 1
ATOM 1715 O O . ASN A 1 229 ? 11.637 -6.170 24.945 1.00 89.75 229 ASN A O 1
ATOM 1719 N N . ASP A 1 230 ? 10.858 -4.735 23.406 1.00 92.00 230 ASP A N 1
ATOM 1720 C CA . ASP A 1 230 ? 9.445 -4.882 23.719 1.00 92.00 230 ASP A CA 1
ATOM 1721 C C . ASP A 1 230 ? 8.699 -5.367 22.469 1.00 92.00 230 ASP A C 1
ATOM 1723 O O . ASP A 1 230 ? 9.309 -5.544 21.418 1.00 92.00 230 ASP A O 1
ATOM 1727 N N . LEU A 1 231 ? 7.376 -5.508 22.574 1.00 94.12 231 LEU A N 1
ATOM 1728 C CA . LEU A 1 231 ? 6.487 -5.914 21.482 1.00 94.12 231 LEU A CA 1
ATOM 1729 C C . LEU A 1 231 ? 6.765 -5.202 20.147 1.00 94.12 231 LEU A C 1
ATOM 1731 O O . LEU A 1 231 ? 6.698 -5.837 19.107 1.00 94.12 231 LEU A O 1
ATOM 1735 N N . ASP A 1 232 ? 7.106 -3.910 20.157 1.00 94.00 232 ASP A N 1
ATOM 1736 C CA . ASP A 1 232 ? 7.360 -3.166 18.916 1.00 94.00 232 ASP A CA 1
ATOM 1737 C C . ASP A 1 232 ? 8.611 -3.671 18.169 1.00 94.00 232 ASP A C 1
ATOM 1739 O O . ASP A 1 232 ? 8.648 -3.643 16.942 1.00 94.00 232 ASP A O 1
ATOM 1743 N N . ARG A 1 233 ? 9.623 -4.180 18.890 1.00 94.06 233 ARG A N 1
ATOM 1744 C CA . ARG A 1 233 ? 10.788 -4.828 18.270 1.00 94.06 233 ARG A CA 1
ATOM 1745 C C . ARG A 1 233 ? 10.385 -6.134 17.604 1.00 94.06 233 ARG A C 1
ATOM 1747 O O . ARG A 1 233 ? 10.796 -6.394 16.478 1.00 94.06 233 ARG A O 1
ATOM 1754 N N . ASP A 1 234 ? 9.639 -6.954 18.330 1.00 94.44 234 ASP A N 1
ATOM 1755 C CA . ASP A 1 234 ? 9.279 -8.292 17.877 1.00 94.44 234 ASP A CA 1
ATOM 1756 C C . ASP A 1 234 ? 8.250 -8.205 16.735 1.00 94.44 234 ASP A C 1
ATOM 1758 O O . ASP A 1 234 ? 8.342 -8.953 15.769 1.00 94.44 234 ASP A O 1
ATOM 1762 N N . LEU A 1 235 ? 7.384 -7.187 16.730 1.00 93.94 235 LEU A N 1
ATOM 1763 C CA . LEU A 1 235 ? 6.550 -6.853 15.575 1.00 93.94 235 LEU A CA 1
ATOM 1764 C C . LEU A 1 235 ? 7.387 -6.449 14.351 1.00 93.94 235 LEU A C 1
ATOM 1766 O O . LEU A 1 235 ? 7.170 -6.995 13.276 1.00 93.94 235 LEU A O 1
ATOM 1770 N N . ALA A 1 236 ? 8.367 -5.551 14.506 1.00 94.81 236 ALA A N 1
ATOM 1771 C CA . ALA A 1 236 ? 9.220 -5.140 13.388 1.00 94.81 236 ALA A CA 1
ATOM 1772 C C . ALA A 1 236 ? 10.033 -6.317 12.814 1.00 94.81 236 ALA A C 1
ATOM 1774 O O . ALA A 1 236 ? 10.181 -6.435 11.601 1.00 94.81 236 ALA A O 1
ATOM 1775 N N . LEU A 1 237 ? 10.546 -7.209 13.671 1.00 94.44 237 LEU A N 1
ATOM 1776 C CA . LEU A 1 237 ? 11.224 -8.431 13.229 1.00 94.44 237 LEU A CA 1
ATOM 1777 C C . LEU A 1 237 ? 10.279 -9.377 12.490 1.00 94.44 237 LEU A C 1
ATOM 1779 O O . LEU A 1 237 ? 10.650 -9.884 11.436 1.00 94.44 237 LEU A O 1
ATOM 1783 N N . TYR A 1 238 ? 9.076 -9.596 13.023 1.00 93.94 238 TYR A N 1
ATOM 1784 C CA . TYR A 1 238 ? 8.046 -10.399 12.371 1.00 93.94 238 TYR A CA 1
ATOM 1785 C C . TYR A 1 238 ? 7.720 -9.862 10.971 1.00 93.94 238 TYR A C 1
ATOM 1787 O O . TYR A 1 238 ? 7.699 -10.628 10.011 1.00 93.94 238 TYR A O 1
ATOM 1795 N N . GLU A 1 239 ? 7.530 -8.548 10.831 1.00 93.69 239 GLU A N 1
ATOM 1796 C CA . GLU A 1 239 ? 7.214 -7.921 9.543 1.00 93.69 239 GLU A CA 1
ATOM 1797 C C . GLU A 1 239 ? 8.365 -8.059 8.534 1.00 93.69 239 GLU A C 1
ATOM 1799 O O . GLU A 1 239 ? 8.110 -8.380 7.375 1.00 93.69 239 GLU A O 1
ATOM 1804 N N . TYR A 1 240 ? 9.627 -7.910 8.961 1.00 94.19 240 TYR A N 1
ATOM 1805 C CA . TYR A 1 240 ? 10.780 -8.182 8.090 1.00 94.19 240 TYR A CA 1
ATOM 1806 C C . TYR A 1 240 ? 10.894 -9.644 7.688 1.00 94.19 240 TYR A C 1
ATOM 1808 O O . TYR A 1 240 ? 11.230 -9.920 6.543 1.00 94.19 240 TYR A O 1
ATOM 1816 N N . HIS A 1 241 ? 10.658 -10.577 8.612 1.00 93.06 241 HIS A N 1
ATOM 1817 C CA . HIS A 1 241 ? 10.715 -11.999 8.295 1.00 93.06 241 HIS A CA 1
ATOM 1818 C C . HIS A 1 241 ? 9.624 -12.378 7.300 1.00 93.06 241 HIS A C 1
ATOM 1820 O O . HIS A 1 241 ? 9.931 -13.029 6.314 1.00 93.06 241 HIS A O 1
ATOM 1826 N N . ARG A 1 242 ? 8.392 -11.888 7.471 1.00 92.06 242 ARG A N 1
ATOM 1827 C CA . ARG A 1 242 ? 7.312 -12.149 6.510 1.00 92.06 242 ARG A CA 1
ATOM 1828 C C . ARG A 1 242 ? 7.559 -11.509 5.146 1.00 92.06 242 ARG A C 1
ATOM 1830 O O . ARG A 1 242 ? 7.316 -12.154 4.132 1.00 92.06 242 ARG A O 1
ATOM 1837 N N . ALA A 1 243 ? 8.043 -10.265 5.106 1.00 92.88 243 ALA A N 1
ATOM 1838 C CA . ALA A 1 243 ? 8.422 -9.626 3.845 1.00 92.88 243 ALA A CA 1
ATOM 1839 C C . ALA A 1 243 ? 9.598 -10.353 3.178 1.00 92.88 243 ALA A C 1
ATOM 1841 O O . ALA A 1 243 ? 9.597 -10.538 1.966 1.00 92.88 243 ALA A O 1
ATOM 1842 N N . GLY A 1 244 ? 10.567 -10.803 3.977 1.00 93.38 244 GLY A N 1
ATOM 1843 C CA . GLY A 1 244 ? 11.697 -11.592 3.514 1.00 93.38 244 GLY A CA 1
ATOM 1844 C C . GLY A 1 244 ? 11.268 -12.941 2.951 1.00 93.38 244 GLY A C 1
ATOM 1845 O O . GLY A 1 244 ? 11.619 -13.250 1.824 1.00 93.38 244 GLY A O 1
ATOM 1846 N N . ASP A 1 245 ? 10.435 -13.700 3.660 1.00 92.06 245 ASP A N 1
ATOM 1847 C CA . ASP A 1 245 ? 9.910 -14.990 3.197 1.00 92.06 245 ASP A CA 1
ATOM 1848 C C . ASP A 1 245 ? 9.136 -14.854 1.877 1.00 92.06 245 ASP A C 1
ATOM 1850 O O . ASP A 1 245 ? 9.228 -15.723 1.011 1.00 92.06 245 ASP A O 1
ATOM 1854 N N . ALA A 1 246 ? 8.392 -13.756 1.704 1.00 91.88 246 ALA A N 1
ATOM 1855 C CA . ALA A 1 246 ? 7.650 -13.480 0.477 1.00 91.88 246 ALA A CA 1
ATOM 1856 C C . ALA A 1 246 ? 8.563 -13.116 -0.714 1.00 91.88 246 ALA A C 1
ATOM 1858 O O . ALA A 1 246 ? 8.179 -13.341 -1.856 1.00 91.88 246 ALA A O 1
ATOM 1859 N N . LEU A 1 247 ? 9.767 -12.597 -0.447 1.00 92.69 247 LEU A N 1
ATOM 1860 C CA . LEU A 1 247 ? 10.761 -12.170 -1.441 1.00 92.69 247 LEU A CA 1
ATOM 1861 C C . LEU A 1 247 ? 12.009 -13.078 -1.486 1.00 92.69 247 LEU A C 1
ATOM 1863 O O . LEU A 1 247 ? 13.012 -12.703 -2.082 1.00 92.69 247 LEU A O 1
ATOM 1867 N N . ASP A 1 248 ? 11.977 -14.245 -0.832 1.00 92.56 248 ASP A N 1
ATOM 1868 C CA . ASP A 1 248 ? 13.120 -15.167 -0.665 1.00 92.56 248 ASP A CA 1
ATOM 1869 C C . ASP A 1 248 ? 14.387 -14.507 -0.057 1.00 92.56 248 ASP A C 1
ATOM 1871 O O . ASP A 1 248 ? 15.529 -14.872 -0.349 1.00 92.56 248 ASP A O 1
ATOM 1875 N N . VAL A 1 249 ? 14.197 -13.525 0.835 1.00 93.38 249 VAL A N 1
ATOM 1876 C CA . VAL A 1 249 ? 15.258 -12.818 1.568 1.00 93.38 249 VAL A CA 1
ATOM 1877 C C . VAL A 1 249 ? 15.365 -13.317 3.008 1.00 93.38 249 VAL A C 1
ATOM 1879 O O . VAL A 1 249 ? 14.537 -13.024 3.870 1.00 93.38 249 VAL A O 1
ATOM 1882 N N . GLU A 1 250 ? 16.466 -14.002 3.312 1.00 89.56 250 GLU A N 1
ATOM 1883 C CA . GLU A 1 250 ? 16.762 -14.464 4.669 1.00 89.56 250 GLU A CA 1
ATOM 1884 C C . GLU A 1 250 ? 17.466 -13.384 5.519 1.00 89.56 250 GLU A C 1
ATOM 1886 O O . GLU A 1 250 ? 18.493 -12.809 5.133 1.00 89.56 250 GLU A O 1
ATOM 1891 N N . TYR A 1 251 ? 16.979 -13.177 6.747 1.00 87.56 251 TYR A N 1
ATOM 1892 C CA . TYR A 1 251 ? 17.617 -12.319 7.750 1.00 87.56 251 TYR A CA 1
ATOM 1893 C C . TYR A 1 251 ? 18.144 -13.116 8.947 1.00 87.56 251 TYR A C 1
ATOM 1895 O O . TYR A 1 251 ? 17.458 -13.972 9.497 1.00 87.56 251 TYR A O 1
ATOM 1903 N N . ASP A 1 252 ? 19.355 -12.774 9.405 1.00 81.44 252 ASP A N 1
ATOM 1904 C CA . ASP A 1 252 ? 19.903 -13.243 10.684 1.00 81.44 252 ASP A CA 1
ATOM 1905 C C . ASP A 1 252 ? 19.609 -12.194 11.779 1.00 81.44 252 ASP A C 1
ATOM 1907 O O . ASP A 1 252 ? 20.236 -11.124 11.782 1.00 81.44 252 ASP A O 1
ATOM 1911 N N . PRO A 1 253 ? 18.681 -12.459 12.719 1.00 72.81 253 PRO A N 1
ATOM 1912 C CA . PRO A 1 253 ? 18.320 -11.506 13.768 1.00 72.81 253 PRO A CA 1
ATOM 1913 C C . PRO A 1 253 ? 19.393 -11.363 14.862 1.00 72.81 253 PRO A C 1
ATOM 1915 O O . PRO A 1 253 ? 19.344 -10.415 15.650 1.00 72.81 253 PRO A O 1
ATOM 1918 N N . GLU A 1 254 ? 20.367 -12.276 14.943 1.00 73.75 254 GLU A N 1
ATOM 1919 C CA . GLU A 1 254 ? 21.428 -12.244 15.953 1.00 73.75 254 GLU A CA 1
ATOM 1920 C C . GLU A 1 254 ? 22.671 -11.499 15.453 1.00 73.75 254 GLU A C 1
ATOM 1922 O O . GLU A 1 254 ? 23.255 -10.705 16.198 1.00 73.75 254 GLU A O 1
ATOM 1927 N N . ASN A 1 255 ? 23.066 -11.717 14.195 1.00 75.00 255 ASN A N 1
ATOM 1928 C CA . ASN A 1 255 ? 24.337 -11.218 13.644 1.00 75.00 255 ASN A CA 1
ATOM 1929 C C . ASN A 1 255 ? 24.193 -10.407 12.344 1.00 75.00 255 ASN A C 1
ATOM 1931 O O . ASN A 1 255 ? 25.205 -10.020 11.755 1.00 75.00 255 ASN A O 1
ATOM 1935 N N . GLY A 1 256 ? 22.966 -10.163 11.881 1.00 82.44 256 GLY A N 1
ATOM 1936 C CA . GLY A 1 256 ? 22.675 -9.464 10.630 1.00 82.44 256 GLY A CA 1
ATOM 1937 C C . GLY A 1 256 ? 22.274 -7.997 10.791 1.00 82.44 256 GLY A C 1
ATOM 1938 O O . GLY A 1 256 ? 22.428 -7.381 11.845 1.00 82.44 256 GLY A O 1
ATOM 1939 N N . THR A 1 257 ? 21.721 -7.441 9.712 1.00 88.44 257 THR A N 1
ATOM 1940 C CA . THR A 1 257 ? 21.253 -6.046 9.603 1.00 88.44 257 THR A CA 1
ATOM 1941 C C . THR A 1 257 ? 20.105 -5.710 10.558 1.00 88.44 257 THR A C 1
ATOM 1943 O O . THR A 1 257 ? 19.881 -4.539 10.846 1.00 88.44 257 THR A O 1
ATOM 1946 N N . LEU A 1 258 ? 19.407 -6.719 11.086 1.00 90.31 258 LEU A N 1
ATOM 1947 C CA . LEU A 1 258 ? 18.316 -6.562 12.053 1.00 90.31 258 LEU A CA 1
ATOM 1948 C C . LEU A 1 258 ? 18.765 -6.786 13.511 1.00 90.31 258 LEU A C 1
ATOM 1950 O O . LEU A 1 258 ? 17.951 -6.723 14.435 1.00 90.31 258 LEU A O 1
ATOM 1954 N N . SER A 1 259 ? 20.060 -7.040 13.745 1.00 89.38 259 SER A N 1
A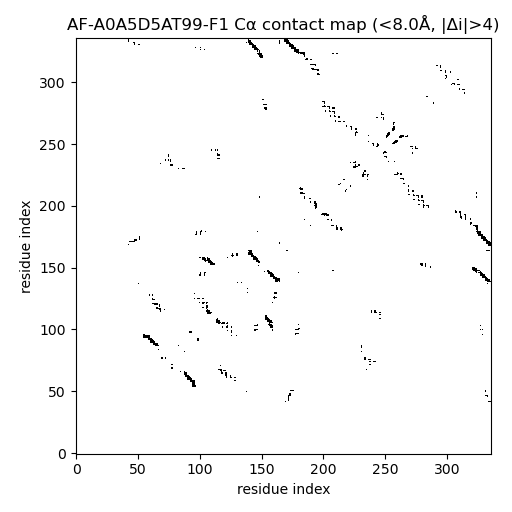TOM 1955 C CA . SER 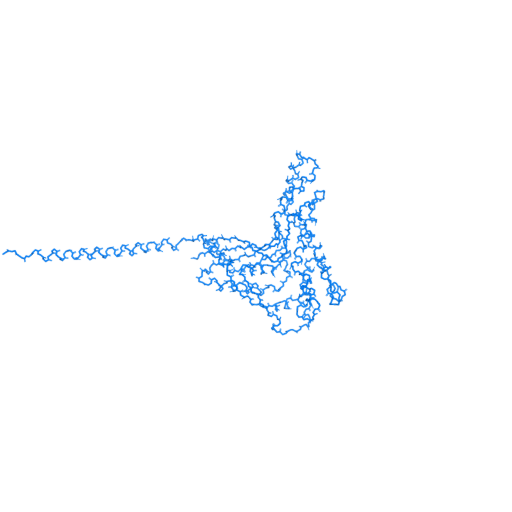A 1 259 ? 20.591 -7.263 15.091 1.00 89.38 259 SER A CA 1
ATOM 1956 C C . SER A 1 259 ? 20.493 -6.005 15.944 1.00 89.38 259 SER A C 1
ATOM 1958 O O . SER A 1 259 ? 20.915 -4.925 15.539 1.00 89.38 259 SER A O 1
ATOM 1960 N N . ARG A 1 260 ? 20.015 -6.147 17.185 1.00 87.62 260 ARG A N 1
ATOM 1961 C CA . ARG A 1 260 ? 19.748 -5.019 18.096 1.00 87.62 260 ARG A CA 1
ATOM 1962 C C . ARG A 1 260 ? 20.963 -4.109 18.323 1.00 87.62 260 ARG A C 1
ATOM 1964 O O . ARG A 1 260 ? 20.795 -2.922 18.590 1.00 87.62 260 ARG A O 1
ATOM 1971 N N . THR A 1 261 ? 22.182 -4.654 18.312 1.00 87.00 261 THR A N 1
ATOM 1972 C CA . THR A 1 261 ? 23.401 -3.877 18.606 1.00 87.00 261 THR A CA 1
ATOM 1973 C C . THR A 1 261 ? 23.956 -3.130 17.407 1.00 87.00 261 THR A C 1
ATOM 1975 O O . THR A 1 261 ? 24.658 -2.143 17.609 1.00 87.00 261 THR A O 1
ATOM 1978 N N . ASP A 1 262 ? 23.623 -3.572 16.197 1.00 88.75 262 ASP A N 1
ATOM 1979 C CA . ASP A 1 262 ? 24.197 -3.084 14.942 1.00 88.75 262 ASP A CA 1
ATOM 1980 C C . ASP A 1 262 ? 23.105 -2.941 13.862 1.00 88.75 262 ASP A C 1
ATOM 1982 O O . ASP A 1 262 ? 23.333 -3.237 12.690 1.00 88.75 262 ASP A O 1
ATOM 1986 N N . VAL A 1 263 ? 21.908 -2.490 14.272 1.00 93.00 263 VAL A N 1
ATOM 1987 C CA . VAL A 1 263 ? 20.743 -2.303 13.392 1.00 93.00 263 VAL A CA 1
ATOM 1988 C C . VAL A 1 263 ? 21.123 -1.421 12.203 1.00 93.00 263 VAL A C 1
ATOM 1990 O O . VAL A 1 263 ? 21.595 -0.295 12.374 1.00 93.00 263 VAL A O 1
ATOM 1993 N N . ASN A 1 264 ? 20.865 -1.922 10.999 1.00 94.56 264 ASN A N 1
ATOM 1994 C CA . ASN A 1 264 ? 21.048 -1.223 9.738 1.00 94.56 264 ASN A CA 1
ATOM 1995 C C . ASN A 1 264 ? 19.826 -1.457 8.842 1.00 94.56 264 ASN A C 1
ATOM 1997 O O . ASN A 1 264 ? 19.844 -2.301 7.946 1.00 94.56 264 ASN A O 1
ATOM 2001 N N . VAL A 1 265 ? 18.766 -0.691 9.110 1.00 95.75 265 VAL A N 1
ATOM 2002 C CA . VAL A 1 265 ? 17.507 -0.746 8.354 1.00 95.75 265 VAL A CA 1
ATOM 2003 C C . VAL A 1 265 ? 17.711 -0.384 6.887 1.00 95.75 265 VAL A C 1
ATOM 2005 O O . VAL A 1 265 ? 17.115 -1.023 6.036 1.00 95.75 265 VAL A O 1
ATOM 2008 N N . SER A 1 266 ? 18.594 0.567 6.564 1.00 95.88 266 SER A N 1
ATOM 2009 C CA . SER A 1 266 ? 18.874 0.923 5.165 1.00 95.88 266 SER A CA 1
ATOM 2010 C C . SER A 1 266 ? 19.354 -0.287 4.366 1.00 95.88 266 SER A C 1
ATOM 2012 O O . SER A 1 266 ? 18.786 -0.582 3.328 1.00 95.88 266 SER A O 1
ATOM 2014 N N . ALA A 1 267 ? 20.326 -1.036 4.894 1.00 95.38 267 ALA A N 1
ATOM 2015 C CA . ALA A 1 267 ? 20.831 -2.236 4.229 1.00 95.38 267 ALA A CA 1
ATOM 2016 C C . ALA A 1 267 ? 19.839 -3.412 4.257 1.00 95.38 267 ALA A C 1
ATOM 2018 O O . ALA A 1 267 ? 19.949 -4.327 3.447 1.00 95.38 267 ALA A O 1
ATOM 2019 N N . ALA A 1 268 ? 18.910 -3.448 5.220 1.00 95.81 268 ALA A N 1
ATOM 2020 C CA . ALA A 1 268 ? 17.836 -4.437 5.217 1.00 95.81 268 ALA A CA 1
ATOM 2021 C C . ALA A 1 268 ? 16.793 -4.121 4.136 1.00 95.81 268 ALA A C 1
ATOM 2023 O O . ALA A 1 268 ? 16.402 -5.033 3.414 1.00 95.81 268 ALA A O 1
ATOM 2024 N N . ASN A 1 269 ? 16.407 -2.847 4.011 1.00 97.25 269 ASN A N 1
ATOM 2025 C CA . ASN A 1 269 ? 15.476 -2.346 3.003 1.00 97.25 269 ASN A CA 1
ATOM 2026 C C . ASN A 1 269 ? 16.043 -2.491 1.593 1.00 97.25 269 ASN A C 1
ATOM 2028 O O . ASN A 1 269 ? 15.332 -2.985 0.736 1.00 97.25 269 ASN A O 1
ATOM 2032 N N . GLU A 1 270 ? 17.317 -2.152 1.377 1.00 96.69 270 GLU A N 1
ATOM 2033 C CA . GLU A 1 270 ? 18.003 -2.314 0.084 1.00 96.69 270 GLU A CA 1
ATOM 2034 C C . GLU A 1 270 ? 17.881 -3.757 -0.433 1.00 96.69 270 GLU A C 1
ATOM 2036 O O . GLU A 1 270 ? 17.529 -3.973 -1.581 1.00 96.69 270 GLU A O 1
ATOM 2041 N N . 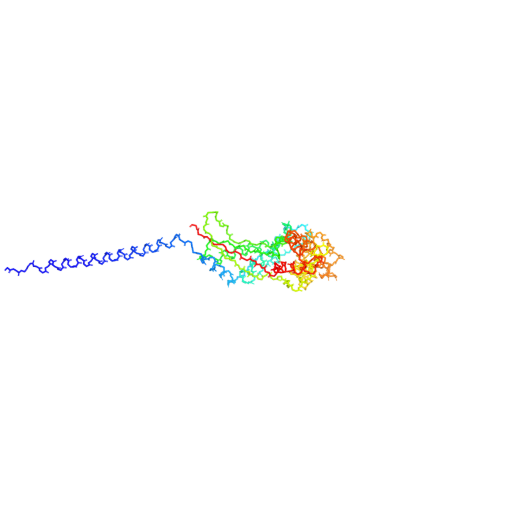ARG A 1 271 ? 18.024 -4.763 0.442 1.00 96.25 271 ARG A N 1
ATOM 2042 C CA . ARG A 1 271 ? 17.836 -6.174 0.055 1.00 96.25 271 ARG A CA 1
ATOM 2043 C C . ARG A 1 271 ? 16.395 -6.538 -0.298 1.00 96.25 271 ARG A C 1
ATOM 2045 O O . ARG A 1 271 ? 16.196 -7.358 -1.189 1.00 96.25 271 ARG A O 1
ATOM 2052 N N . LEU A 1 272 ? 15.404 -5.997 0.421 1.00 96.56 272 LEU A N 1
ATOM 2053 C CA . LEU A 1 272 ? 13.999 -6.205 0.046 1.00 96.56 272 LEU A CA 1
ATOM 2054 C C . LEU A 1 272 ? 13.713 -5.535 -1.294 1.00 96.56 272 LEU A C 1
ATOM 2056 O O . LEU A 1 272 ? 13.081 -6.150 -2.143 1.00 96.56 272 LEU A O 1
ATOM 2060 N N . ALA A 1 273 ? 14.194 -4.303 -1.475 1.00 97.81 273 ALA A N 1
ATOM 2061 C CA . ALA A 1 273 ? 13.999 -3.528 -2.688 1.00 97.81 273 ALA A CA 1
ATOM 2062 C C . ALA A 1 273 ? 14.619 -4.243 -3.891 1.00 97.81 273 ALA A C 1
ATOM 2064 O O . ALA A 1 273 ? 13.905 -4.468 -4.850 1.00 97.81 273 ALA A O 1
ATOM 2065 N N . GLU A 1 274 ? 15.859 -4.737 -3.799 1.00 97.31 274 GLU A N 1
ATOM 2066 C CA . GLU A 1 274 ? 16.516 -5.517 -4.864 1.00 97.31 274 GLU A CA 1
ATOM 2067 C C . GLU A 1 274 ? 15.662 -6.702 -5.365 1.00 97.31 274 GLU A C 1
ATOM 2069 O O . GLU A 1 274 ? 15.537 -6.906 -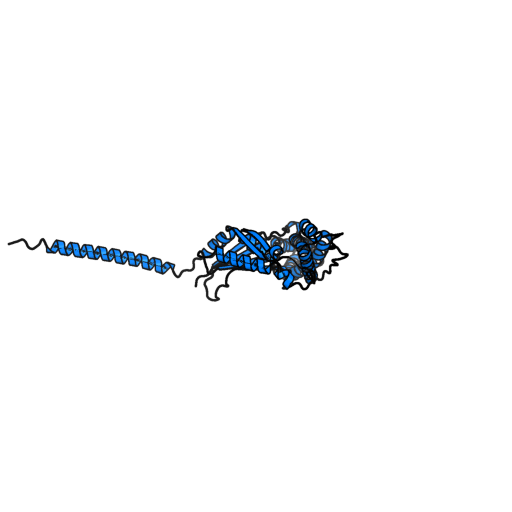6.570 1.00 97.31 274 GLU A O 1
ATOM 2074 N N . ASN A 1 275 ? 15.050 -7.477 -4.461 1.00 96.38 275 ASN A N 1
ATOM 2075 C CA . ASN A 1 275 ? 14.225 -8.636 -4.844 1.00 96.38 275 ASN A CA 1
ATOM 2076 C C . ASN A 1 275 ? 12.818 -8.219 -5.303 1.00 96.38 275 ASN A C 1
ATOM 2078 O O . ASN A 1 275 ? 12.220 -8.847 -6.181 1.00 96.38 275 ASN A O 1
ATOM 2082 N N . LEU A 1 276 ? 12.282 -7.139 -4.731 1.00 97.38 276 LEU A N 1
ATOM 2083 C CA . LEU A 1 276 ? 11.017 -6.567 -5.172 1.00 97.38 276 LEU A CA 1
ATOM 2084 C C . LEU A 1 276 ? 11.149 -5.934 -6.567 1.00 97.38 276 LEU A C 1
ATOM 2086 O O . LEU A 1 276 ? 10.220 -6.062 -7.355 1.00 97.38 276 LEU A O 1
ATOM 2090 N N . THR A 1 277 ? 12.298 -5.343 -6.909 1.00 98.38 277 THR A N 1
ATOM 2091 C CA . THR A 1 277 ? 12.619 -4.829 -8.249 1.00 98.38 277 THR A CA 1
ATOM 2092 C C . THR A 1 277 ? 12.488 -5.927 -9.295 1.00 98.38 277 THR A C 1
ATOM 2094 O O . THR A 1 277 ? 11.783 -5.733 -10.278 1.00 98.38 277 THR A O 1
ATOM 2097 N N . GLU A 1 278 ? 13.074 -7.108 -9.060 1.00 96.56 278 GLU A N 1
ATOM 2098 C CA . GLU A 1 278 ? 12.939 -8.248 -9.983 1.00 96.56 278 GLU A CA 1
ATOM 2099 C C . GLU A 1 278 ? 11.468 -8.659 -10.150 1.00 96.56 278 GLU A C 1
ATOM 2101 O O . GLU A 1 278 ? 11.009 -8.942 -11.256 1.00 96.56 278 GLU A O 1
ATOM 2106 N N . THR A 1 279 ? 10.694 -8.651 -9.064 1.00 96.31 279 THR A N 1
ATOM 2107 C CA . THR A 1 279 ? 9.262 -8.984 -9.114 1.00 96.31 279 THR A CA 1
ATOM 2108 C C . THR A 1 279 ? 8.468 -7.956 -9.929 1.00 96.31 279 THR A C 1
ATOM 2110 O O . THR A 1 279 ? 7.683 -8.329 -10.800 1.00 96.31 279 THR A O 1
ATOM 2113 N N . ILE A 1 280 ? 8.705 -6.665 -9.688 1.00 98.25 280 ILE A N 1
ATOM 2114 C CA . ILE A 1 280 ? 8.031 -5.561 -10.382 1.00 98.25 280 ILE A CA 1
ATOM 2115 C C . ILE A 1 280 ? 8.414 -5.533 -11.864 1.00 98.25 280 ILE A C 1
ATOM 2117 O O . ILE A 1 280 ? 7.531 -5.398 -12.704 1.00 98.25 280 ILE A O 1
ATOM 2121 N N . ALA A 1 281 ? 9.692 -5.710 -12.207 1.00 98.19 281 ALA A N 1
ATOM 2122 C CA . ALA A 1 281 ? 10.144 -5.742 -13.597 1.00 98.19 281 ALA A CA 1
ATOM 2123 C C . ALA A 1 281 ? 9.437 -6.855 -14.385 1.00 98.19 281 ALA A C 1
ATOM 2125 O O . ALA A 1 281 ? 8.858 -6.594 -15.437 1.00 98.19 281 ALA A O 1
ATOM 2126 N N . ASN A 1 282 ? 9.371 -8.069 -13.824 1.00 96.81 282 ASN A N 1
ATOM 2127 C CA . ASN A 1 282 ? 8.643 -9.187 -14.432 1.00 96.81 282 ASN A CA 1
ATOM 2128 C C . ASN A 1 282 ? 7.140 -8.903 -14.598 1.00 96.81 282 ASN A C 1
ATOM 2130 O O . ASN A 1 282 ? 6.530 -9.345 -15.577 1.00 96.81 282 ASN A O 1
ATOM 2134 N N . ASP A 1 283 ? 6.520 -8.197 -13.648 1.00 97.31 283 ASP A N 1
ATOM 2135 C CA . ASP A 1 283 ? 5.127 -7.782 -13.796 1.00 97.31 283 ASP A CA 1
ATOM 2136 C C . ASP A 1 283 ? 4.954 -6.776 -14.932 1.00 97.31 283 ASP A C 1
ATOM 2138 O O . ASP A 1 283 ? 4.071 -6.970 -15.762 1.00 97.31 283 ASP A O 1
ATOM 2142 N N . LEU A 1 284 ? 5.792 -5.738 -14.998 1.00 97.69 284 LEU A N 1
ATOM 2143 C CA . LEU A 1 284 ? 5.727 -4.715 -16.044 1.00 97.69 284 LEU A CA 1
ATOM 2144 C C . LEU A 1 284 ? 5.949 -5.327 -17.434 1.00 97.69 284 LEU A C 1
ATOM 2146 O O . LEU A 1 284 ? 5.184 -5.042 -18.354 1.00 97.69 284 LEU A O 1
ATOM 2150 N N . GLU A 1 285 ? 6.915 -6.242 -17.576 1.00 96.81 285 GLU A N 1
ATOM 2151 C CA . GLU A 1 285 ? 7.140 -7.004 -18.814 1.00 96.81 285 GLU A CA 1
ATOM 2152 C C . GLU A 1 285 ? 5.899 -7.805 -19.226 1.00 96.81 285 GLU A C 1
ATOM 2154 O O . GLU A 1 285 ? 5.531 -7.853 -20.402 1.00 96.81 285 GLU A O 1
ATOM 2159 N N . ARG A 1 286 ? 5.234 -8.444 -18.257 1.00 96.44 286 ARG A N 1
ATOM 2160 C CA . ARG A 1 286 ? 4.019 -9.228 -18.497 1.00 96.44 286 ARG A CA 1
ATOM 2161 C C . ARG A 1 286 ? 2.826 -8.344 -18.853 1.00 96.44 286 ARG A C 1
ATOM 2163 O O . ARG A 1 286 ? 2.030 -8.755 -19.696 1.00 96.44 286 ARG A O 1
ATOM 2170 N N . THR A 1 287 ? 2.665 -7.210 -18.180 1.00 96.62 287 THR A N 1
ATOM 2171 C CA . THR A 1 287 ? 1.531 -6.296 -18.357 1.00 96.62 287 THR A CA 1
ATOM 2172 C C . THR A 1 287 ? 1.639 -5.549 -19.684 1.00 96.62 287 THR A C 1
ATOM 2174 O O . THR A 1 287 ? 0.680 -5.546 -20.449 1.00 96.62 287 THR A O 1
ATOM 2177 N N . TYR A 1 288 ? 2.812 -4.996 -20.003 1.00 96.50 288 TYR A N 1
ATOM 2178 C CA . TYR A 1 288 ? 3.002 -4.104 -21.153 1.00 96.50 288 TYR A CA 1
ATOM 2179 C C . TYR A 1 288 ? 3.659 -4.763 -22.372 1.00 96.50 288 TYR A C 1
ATOM 2181 O O . TYR A 1 288 ? 3.784 -4.130 -23.416 1.00 96.50 288 TYR A O 1
ATOM 2189 N N . GLY A 1 289 ? 4.068 -6.033 -22.288 1.00 95.81 289 GLY A N 1
ATOM 2190 C CA . GLY A 1 289 ? 4.809 -6.703 -23.363 1.00 95.81 289 GLY A CA 1
ATOM 2191 C C . GLY A 1 289 ? 4.100 -6.712 -24.724 1.00 95.81 289 GLY A C 1
ATOM 2192 O O . GLY A 1 289 ? 4.760 -6.534 -25.748 1.00 95.81 289 GLY A O 1
ATOM 2193 N N . ASP A 1 290 ? 2.772 -6.875 -24.738 1.00 96.25 290 ASP A N 1
ATOM 2194 C CA . ASP A 1 290 ? 1.974 -6.843 -25.973 1.00 96.25 290 ASP A CA 1
ATOM 2195 C C . ASP A 1 290 ? 1.919 -5.423 -26.581 1.00 96.25 290 ASP A C 1
ATOM 2197 O O . ASP A 1 290 ? 2.003 -5.279 -27.802 1.00 96.25 290 ASP A O 1
ATOM 2201 N N . ASP A 1 291 ? 1.824 -4.380 -25.747 1.00 96.56 291 ASP A N 1
ATOM 2202 C CA . ASP A 1 291 ? 1.803 -2.979 -26.192 1.00 96.56 291 ASP A CA 1
ATOM 2203 C C . ASP A 1 291 ? 3.180 -2.542 -26.718 1.00 96.56 291 ASP A C 1
ATOM 2205 O O . ASP A 1 291 ? 3.277 -1.882 -27.753 1.00 96.56 291 ASP A O 1
ATOM 2209 N N . ILE A 1 292 ? 4.261 -2.979 -26.064 1.00 95.19 292 ILE A N 1
ATOM 2210 C CA . ILE A 1 292 ? 5.643 -2.738 -26.509 1.00 95.19 292 ILE A CA 1
ATOM 2211 C C . ILE A 1 292 ? 5.895 -3.381 -27.876 1.00 95.19 292 ILE A C 1
ATOM 2213 O O . ILE A 1 292 ? 6.500 -2.755 -28.745 1.00 95.19 292 ILE A O 1
ATOM 2217 N N . ASP A 1 293 ? 5.404 -4.604 -28.106 1.00 95.44 293 ASP A N 1
ATOM 2218 C CA . ASP A 1 293 ? 5.506 -5.263 -29.415 1.00 95.44 293 ASP A CA 1
ATOM 2219 C C . ASP A 1 293 ? 4.800 -4.456 -30.525 1.00 95.44 293 ASP A C 1
ATOM 2221 O O . ASP A 1 293 ? 5.263 -4.439 -31.673 1.00 95.44 293 ASP A O 1
ATOM 2225 N N . GLU A 1 294 ? 3.686 -3.786 -30.209 1.00 95.69 294 GLU A N 1
ATOM 2226 C CA . GLU A 1 294 ? 2.998 -2.882 -31.138 1.00 95.69 294 GLU A CA 1
ATOM 2227 C C . GLU A 1 294 ? 3.820 -1.607 -31.387 1.00 95.69 294 GLU A C 1
ATOM 2229 O O . GLU A 1 294 ? 4.072 -1.277 -32.551 1.00 95.69 294 GLU A O 1
ATOM 2234 N N . ILE A 1 295 ? 4.316 -0.957 -30.329 1.00 94.44 295 ILE A N 1
ATOM 2235 C CA . ILE A 1 295 ? 5.174 0.241 -30.401 1.00 94.44 295 ILE A CA 1
ATOM 2236 C C . ILE A 1 295 ? 6.421 -0.025 -31.259 1.00 94.44 295 ILE A C 1
ATOM 2238 O O . ILE A 1 295 ? 6.687 0.707 -32.217 1.00 94.44 295 ILE A O 1
ATOM 2242 N N . GLU A 1 296 ? 7.158 -1.104 -30.980 1.00 92.69 296 GLU A N 1
ATOM 2243 C CA . GLU A 1 296 ? 8.359 -1.490 -31.732 1.00 92.69 296 GLU A CA 1
ATOM 2244 C C . GLU A 1 296 ? 8.045 -1.706 -33.221 1.00 92.69 296 GLU A C 1
ATOM 2246 O O . GLU A 1 296 ? 8.793 -1.261 -34.097 1.00 92.69 296 GLU A O 1
ATOM 2251 N N . ALA A 1 297 ? 6.923 -2.363 -33.536 1.00 93.00 297 ALA A N 1
ATOM 2252 C CA . ALA A 1 297 ? 6.523 -2.625 -34.916 1.00 93.00 297 ALA A CA 1
ATOM 2253 C C . ALA A 1 297 ? 6.130 -1.347 -35.679 1.00 93.00 297 ALA A C 1
ATOM 2255 O O . ALA A 1 297 ? 6.402 -1.236 -36.883 1.00 93.00 297 ALA A O 1
ATOM 2256 N N . GLU A 1 298 ? 5.481 -0.390 -35.013 1.00 92.44 298 GLU A N 1
ATOM 2257 C CA . GLU A 1 298 ? 5.125 0.905 -35.599 1.00 92.44 298 GLU A CA 1
ATOM 2258 C C . GLU A 1 298 ? 6.354 1.794 -35.824 1.00 92.44 298 GLU A C 1
ATOM 2260 O O . GLU A 1 298 ? 6.493 2.421 -36.890 1.00 92.44 298 GLU A O 1
ATOM 2265 N N . LEU A 1 299 ? 7.271 1.815 -34.856 1.00 91.81 299 LEU A N 1
ATOM 2266 C CA . LEU A 1 299 ? 8.486 2.615 -34.915 1.00 91.81 299 LEU A CA 1
ATOM 2267 C C . LEU A 1 299 ? 9.502 2.048 -35.899 1.00 91.81 299 LEU A C 1
ATOM 2269 O O . LEU A 1 299 ? 9.995 2.820 -36.714 1.00 91.81 299 LEU A O 1
ATOM 2273 N N . ASP A 1 300 ? 9.735 0.734 -35.966 1.00 90.50 300 ASP A N 1
ATOM 2274 C CA . ASP A 1 300 ? 10.667 0.146 -36.948 1.00 90.50 300 ASP A CA 1
ATOM 2275 C C . ASP A 1 300 ? 10.270 0.480 -38.402 1.00 90.50 300 ASP A C 1
ATOM 2277 O O . ASP A 1 300 ? 11.111 0.692 -39.283 1.00 90.50 300 ASP A O 1
ATOM 2281 N N . ALA A 1 301 ? 8.967 0.631 -38.667 1.00 86.44 301 ALA A N 1
ATOM 2282 C CA . ALA A 1 301 ? 8.463 1.039 -39.977 1.00 86.44 301 ALA A CA 1
ATOM 2283 C C . ALA A 1 301 ? 8.792 2.503 -40.347 1.00 86.44 301 ALA A C 1
ATOM 2285 O O . ALA A 1 301 ? 8.810 2.843 -41.540 1.00 86.44 301 ALA A O 1
ATOM 2286 N N . THR A 1 302 ? 9.038 3.365 -39.356 1.00 87.00 302 THR A N 1
ATOM 2287 C CA . THR A 1 302 ? 9.194 4.824 -39.513 1.00 87.00 302 THR A CA 1
ATOM 2288 C C . THR A 1 302 ? 10.618 5.305 -39.200 1.00 87.00 302 THR A C 1
ATOM 2290 O O . THR A 1 302 ? 11.178 6.094 -39.970 1.00 87.00 302 THR A O 1
ATOM 2293 N N . TYR A 1 303 ? 11.206 4.790 -38.123 1.00 85.69 303 TYR A N 1
ATOM 2294 C CA . TYR A 1 303 ? 12.519 5.077 -37.547 1.00 85.69 303 TYR A CA 1
ATOM 2295 C C . TYR A 1 303 ? 13.219 3.747 -37.193 1.00 85.69 303 TYR A C 1
ATOM 2297 O O . TYR A 1 303 ? 13.228 3.329 -36.040 1.00 85.69 303 TYR A O 1
ATOM 2305 N N . PRO A 1 304 ? 13.778 3.034 -38.187 1.00 79.25 304 PRO A N 1
ATOM 2306 C CA . PRO A 1 304 ? 14.415 1.745 -37.937 1.00 79.25 304 PRO A CA 1
ATOM 2307 C C . PRO A 1 304 ? 15.635 1.904 -37.024 1.00 79.25 304 PRO A C 1
ATOM 2309 O O . PRO A 1 304 ? 16.478 2.767 -37.283 1.00 79.25 304 PRO A O 1
ATOM 2312 N N . GLU A 1 305 ? 15.742 1.019 -36.030 1.00 80.00 305 GLU A N 1
ATOM 2313 C CA . GLU A 1 305 ? 16.831 0.970 -35.036 1.00 80.00 305 GLU A CA 1
ATOM 2314 C C . GLU A 1 305 ? 16.937 2.232 -34.142 1.00 80.00 305 GLU A C 1
ATOM 2316 O O . GLU A 1 305 ? 18.024 2.552 -33.662 1.00 80.00 305 GLU A O 1
ATOM 2321 N N . ASP A 1 306 ? 15.838 2.971 -33.939 1.00 89.19 306 ASP A N 1
ATOM 2322 C CA . ASP A 1 306 ? 15.788 4.136 -33.042 1.00 89.19 306 ASP A CA 1
ATOM 2323 C C . ASP A 1 306 ? 15.278 3.734 -31.647 1.00 89.19 306 ASP A C 1
ATOM 2325 O O . ASP A 1 306 ? 14.088 3.813 -31.353 1.00 89.19 306 ASP A O 1
ATOM 2329 N N . GLU A 1 307 ? 16.192 3.241 -30.810 1.00 89.38 307 GLU A N 1
ATOM 2330 C CA . GLU A 1 307 ? 15.907 2.787 -29.438 1.00 89.38 307 GLU A CA 1
ATOM 2331 C C . GLU A 1 307 ? 15.381 3.922 -28.544 1.00 89.38 307 GLU A C 1
ATOM 2333 O O . GLU A 1 307 ? 14.501 3.689 -27.725 1.00 89.38 307 GLU A O 1
ATOM 2338 N N . GLU A 1 308 ? 15.856 5.157 -28.750 1.00 92.38 308 GLU A N 1
ATOM 2339 C CA . GLU A 1 308 ? 15.410 6.341 -27.999 1.00 92.38 308 GLU A CA 1
ATOM 2340 C C . GLU A 1 308 ? 13.917 6.602 -28.241 1.00 92.38 308 GLU A C 1
ATOM 2342 O O . GLU A 1 308 ? 13.171 6.835 -27.297 1.00 92.38 308 GLU A O 1
ATOM 2347 N N . ALA A 1 309 ? 13.451 6.454 -29.486 1.00 92.38 309 ALA A N 1
ATOM 2348 C CA . ALA A 1 309 ? 12.033 6.599 -29.807 1.00 92.38 309 ALA A CA 1
ATOM 2349 C C . ALA A 1 309 ? 11.154 5.506 -29.172 1.00 92.38 309 ALA A C 1
ATOM 2351 O O . ALA A 1 309 ? 9.999 5.774 -28.855 1.00 92.38 309 ALA A O 1
ATOM 2352 N N . VAL A 1 310 ? 11.674 4.281 -29.008 1.00 93.75 310 VAL A N 1
ATOM 2353 C CA . VAL A 1 310 ? 10.947 3.201 -28.320 1.00 93.75 310 VAL A CA 1
ATOM 2354 C C . VAL A 1 310 ? 10.847 3.512 -26.832 1.00 93.75 310 VAL A C 1
ATOM 2356 O O . VAL A 1 310 ? 9.752 3.442 -26.287 1.00 93.75 310 VAL A O 1
ATOM 2359 N N . THR A 1 311 ? 11.959 3.887 -26.192 1.00 95.69 311 THR A N 1
ATOM 2360 C CA . THR A 1 311 ? 11.967 4.270 -24.774 1.00 95.69 311 THR A CA 1
ATOM 2361 C C . THR A 1 311 ? 11.004 5.426 -24.502 1.00 95.69 311 THR A C 1
ATOM 2363 O O . THR A 1 311 ? 10.188 5.299 -23.598 1.00 95.69 311 THR A O 1
ATOM 2366 N N . ASP A 1 312 ? 11.004 6.480 -25.324 1.00 95.50 312 ASP A N 1
ATOM 2367 C CA . ASP A 1 312 ? 10.092 7.624 -25.159 1.00 95.50 312 ASP A CA 1
ATOM 2368 C C . ASP A 1 312 ? 8.602 7.205 -25.191 1.00 95.50 312 ASP A C 1
ATOM 2370 O O . ASP A 1 312 ? 7.809 7.643 -24.358 1.00 95.50 312 ASP A O 1
ATOM 2374 N N . GLU A 1 313 ? 8.197 6.343 -26.134 1.00 96.06 313 GLU A N 1
ATOM 2375 C CA . GLU A 1 313 ? 6.801 5.875 -26.227 1.00 96.06 313 GLU A CA 1
ATOM 2376 C C . GLU A 1 313 ? 6.437 4.898 -25.092 1.00 96.06 313 GLU A C 1
ATOM 2378 O O . GLU A 1 313 ? 5.291 4.876 -24.636 1.00 96.06 313 GLU A O 1
ATOM 2383 N N . VAL A 1 314 ? 7.396 4.100 -24.607 1.00 96.25 314 VAL A N 1
ATOM 2384 C CA . VAL A 1 314 ? 7.193 3.234 -23.434 1.00 96.25 314 VAL A CA 1
ATOM 2385 C C . VAL A 1 314 ? 7.069 4.061 -22.156 1.00 96.25 314 VAL A C 1
ATOM 2387 O O . VAL A 1 314 ? 6.212 3.759 -21.326 1.00 96.25 314 VAL A O 1
ATOM 2390 N N . ASP A 1 315 ? 7.844 5.132 -22.003 1.00 95.81 315 ASP A N 1
ATOM 2391 C CA . ASP A 1 315 ? 7.725 6.046 -20.866 1.00 95.81 315 ASP A CA 1
ATOM 2392 C C . ASP A 1 315 ? 6.343 6.715 -20.836 1.00 95.81 315 ASP A C 1
ATOM 2394 O O . ASP A 1 315 ? 5.699 6.755 -19.785 1.00 95.81 315 ASP A O 1
ATOM 2398 N N . ASP A 1 316 ? 5.842 7.165 -21.993 1.00 96.25 316 ASP A N 1
ATOM 2399 C CA . ASP A 1 316 ? 4.498 7.745 -22.140 1.00 96.25 316 ASP A CA 1
ATOM 2400 C C . ASP A 1 316 ? 3.374 6.738 -21.813 1.00 96.25 316 ASP A C 1
ATOM 2402 O O . ASP A 1 316 ? 2.282 7.138 -21.389 1.00 96.25 316 ASP A O 1
ATOM 2406 N N . LEU A 1 317 ? 3.629 5.436 -21.986 1.00 95.56 317 LEU A N 1
ATOM 2407 C CA . LEU A 1 317 ? 2.712 4.357 -21.612 1.00 95.56 317 LEU A CA 1
ATOM 2408 C C . LEU A 1 317 ? 2.771 4.053 -20.106 1.00 95.56 317 LEU A C 1
ATOM 2410 O O . LEU A 1 317 ? 1.733 3.976 -19.445 1.00 95.56 317 LEU A O 1
ATOM 2414 N N . VAL A 1 318 ? 3.976 3.868 -19.564 1.00 95.56 318 VAL A N 1
ATOM 2415 C CA . VAL A 1 318 ? 4.189 3.301 -18.227 1.00 95.56 318 VAL A CA 1
ATOM 2416 C C . VAL A 1 318 ? 4.177 4.370 -17.143 1.00 95.56 318 VAL A C 1
ATOM 2418 O O . VAL A 1 318 ? 3.491 4.188 -16.136 1.00 95.56 318 VAL A O 1
ATOM 2421 N N . ALA A 1 319 ? 4.872 5.496 -17.316 1.00 95.12 319 ALA A N 1
ATOM 2422 C CA . ALA A 1 319 ? 5.035 6.479 -16.244 1.00 95.12 319 ALA A CA 1
ATOM 2423 C C . ALA A 1 319 ? 3.697 7.023 -15.691 1.00 95.12 319 ALA A C 1
ATOM 2425 O O . ALA A 1 319 ? 3.555 7.074 -14.468 1.00 95.12 319 ALA A O 1
ATOM 2426 N N . PRO A 1 320 ? 2.671 7.330 -16.516 1.00 94.69 320 PRO A N 1
ATOM 2427 C CA . PRO A 1 320 ? 1.371 7.790 -16.015 1.00 94.69 320 PRO A CA 1
ATOM 2428 C C . PRO A 1 320 ? 0.535 6.705 -15.319 1.00 94.69 320 PRO A C 1
ATOM 2430 O O . PRO A 1 320 ? -0.466 7.025 -14.674 1.00 94.69 320 PRO A O 1
ATOM 2433 N N . SER A 1 321 ? 0.889 5.428 -15.496 1.00 93.94 321 SER A N 1
ATOM 2434 C CA . SER A 1 321 ? 0.182 4.286 -14.900 1.00 93.94 321 SER A CA 1
ATOM 2435 C C . SER A 1 321 ? 0.659 3.957 -13.482 1.00 93.94 321 SER A C 1
ATOM 2437 O O . SER A 1 321 ? -0.036 3.251 -12.749 1.00 93.94 321 SER A O 1
ATOM 2439 N N . VAL A 1 322 ? 1.839 4.457 -13.096 1.00 96.69 322 VAL A N 1
ATOM 2440 C CA . VAL A 1 322 ? 2.461 4.160 -11.806 1.00 96.69 322 VAL A CA 1
ATOM 2441 C C . VAL A 1 322 ? 1.938 5.121 -10.739 1.00 96.69 322 VAL A C 1
ATOM 2443 O O . VAL A 1 322 ? 2.113 6.334 -10.832 1.00 96.69 322 VAL A O 1
ATOM 2446 N N . ALA A 1 323 ? 1.326 4.576 -9.689 1.00 95.94 323 ALA A N 1
ATOM 2447 C CA . ALA A 1 323 ? 0.754 5.334 -8.578 1.00 95.94 323 ALA A CA 1
ATOM 2448 C C . ALA A 1 323 ? 0.974 4.616 -7.236 1.00 95.94 323 ALA A C 1
ATOM 2450 O O . ALA A 1 323 ? 0.088 3.965 -6.680 1.00 95.94 323 ALA A O 1
ATOM 2451 N N . THR A 1 324 ? 2.176 4.739 -6.669 1.00 97.06 324 THR A N 1
ATOM 2452 C CA . THR A 1 324 ? 2.507 4.134 -5.365 1.00 97.06 324 THR A CA 1
ATOM 2453 C C . THR A 1 324 ? 1.823 4.840 -4.192 1.00 97.06 324 THR A C 1
ATOM 2455 O O . THR A 1 324 ? 1.523 4.214 -3.170 1.00 97.06 324 THR A O 1
ATOM 2458 N N . ASP A 1 325 ? 1.541 6.135 -4.313 1.00 97.31 325 ASP A N 1
ATOM 2459 C CA . ASP A 1 325 ? 1.006 6.975 -3.243 1.00 97.31 325 ASP A CA 1
ATOM 2460 C C . ASP A 1 325 ? -0.525 7.088 -3.241 1.00 97.31 325 ASP A C 1
ATOM 2462 O O . ASP A 1 325 ? -1.071 7.822 -2.418 1.00 97.31 325 ASP A O 1
ATOM 2466 N N . GLU A 1 326 ? -1.238 6.339 -4.087 1.00 97.44 326 GLU A N 1
ATOM 2467 C CA . GLU A 1 326 ? -2.695 6.436 -4.218 1.00 97.44 326 GLU A CA 1
ATOM 2468 C C . GLU A 1 326 ? -3.427 5.119 -3.925 1.00 97.44 326 GLU A C 1
ATOM 2470 O O . GLU A 1 326 ? -3.042 4.039 -4.358 1.00 97.44 326 GLU A O 1
ATOM 2475 N N . VAL A 1 327 ? -4.546 5.207 -3.206 1.00 98.44 327 VAL A N 1
ATOM 2476 C CA . VAL A 1 327 ? -5.542 4.139 -3.069 1.00 98.44 327 VAL A CA 1
ATOM 2477 C C . VAL A 1 327 ? -6.821 4.566 -3.770 1.00 98.44 327 VAL A C 1
ATOM 2479 O O . VAL A 1 327 ? -7.382 5.625 -3.476 1.00 98.44 327 VAL A O 1
ATOM 2482 N N . THR A 1 328 ? -7.342 3.699 -4.633 1.00 98.38 328 THR A N 1
ATOM 2483 C CA . THR A 1 328 ? -8.645 3.880 -5.275 1.00 98.38 328 THR A CA 1
ATOM 2484 C C . THR A 1 328 ? -9.754 3.343 -4.378 1.00 98.38 328 THR A C 1
ATOM 2486 O O . THR A 1 328 ? -9.772 2.164 -4.029 1.00 98.38 328 THR A O 1
ATOM 2489 N N . ILE A 1 329 ? -10.724 4.189 -4.031 1.00 98.31 329 ILE A N 1
ATOM 2490 C CA . ILE A 1 329 ? -11.925 3.817 -3.279 1.00 98.31 329 ILE A CA 1
ATOM 2491 C C . ILE A 1 329 ? -13.120 3.801 -4.225 1.00 98.31 329 ILE A C 1
ATOM 2493 O O . ILE A 1 329 ? -13.471 4.815 -4.822 1.00 98.31 329 ILE A O 1
ATOM 2497 N N . THR A 1 330 ? -13.778 2.650 -4.321 1.00 97.88 330 THR A N 1
ATOM 2498 C CA . THR A 1 330 ? -15.026 2.450 -5.058 1.00 97.88 330 THR A CA 1
ATOM 2499 C C . THR A 1 330 ? -16.166 2.222 -4.076 1.00 97.88 330 THR A C 1
ATOM 2501 O O . THR A 1 330 ? -16.173 1.245 -3.329 1.00 97.88 330 THR A O 1
ATOM 2504 N N . VAL A 1 331 ? -17.146 3.118 -4.099 1.00 95.81 331 VAL A N 1
ATOM 2505 C CA . VAL A 1 331 ? -18.372 3.060 -3.303 1.00 95.81 331 VAL A CA 1
ATOM 2506 C C . VAL A 1 331 ? -19.495 2.575 -4.199 1.00 95.81 331 VAL A C 1
ATOM 2508 O O . VAL A 1 331 ? -19.745 3.156 -5.254 1.00 95.81 331 VAL A O 1
ATOM 2511 N N . ARG A 1 332 ? -20.180 1.516 -3.781 1.00 94.31 332 ARG A N 1
ATOM 2512 C CA . ARG A 1 332 ? -21.376 0.993 -4.436 1.00 94.31 332 ARG A CA 1
ATOM 2513 C C . ARG A 1 332 ? -22.540 1.060 -3.470 1.00 94.31 332 ARG A C 1
ATOM 2515 O O . ARG A 1 332 ? -22.404 0.639 -2.325 1.00 94.31 332 ARG A O 1
ATOM 2522 N N . VAL A 1 333 ? -23.663 1.566 -3.950 1.00 92.25 333 VAL A N 1
ATOM 2523 C CA . VAL A 1 333 ? -24.909 1.677 -3.189 1.00 92.25 333 VAL A CA 1
ATOM 2524 C C . VAL A 1 333 ? -26.024 1.061 -4.019 1.00 92.25 333 VAL A C 1
ATOM 2526 O O . VAL A 1 333 ? -26.033 1.224 -5.243 1.00 92.25 333 VAL A O 1
ATOM 2529 N N . TRP A 1 334 ? -26.934 0.342 -3.376 1.00 90.50 334 TRP A N 1
ATOM 2530 C CA . TRP A 1 334 ? -28.104 -0.260 -4.015 1.00 90.50 334 TRP A CA 1
ATOM 2531 C C . TRP A 1 334 ? -29.348 -0.067 -3.149 1.00 90.50 334 TRP A C 1
ATOM 2533 O O . TRP A 1 334 ? -29.240 0.310 -1.989 1.00 90.50 334 TRP A O 1
ATOM 2543 N N . ASP A 1 335 ? -30.514 -0.318 -3.734 1.00 79.94 335 ASP A N 1
ATOM 2544 C CA . ASP A 1 335 ? -31.787 -0.397 -3.016 1.00 79.94 335 ASP A CA 1
ATOM 2545 C C . ASP A 1 335 ? -32.308 -1.848 -3.081 1.00 79.94 335 ASP A C 1
ATOM 2547 O O . ASP A 1 335 ? -32.130 -2.518 -4.106 1.00 79.94 335 ASP A O 1
ATOM 2551 N N . GLU A 1 336 ? -32.941 -2.336 -2.007 1.00 60.12 336 GLU A N 1
ATOM 2552 C CA . GLU A 1 336 ? -33.703 -3.606 -1.981 1.00 60.12 336 GLU A CA 1
ATOM 2553 C C . GLU A 1 336 ? -35.164 -3.466 -2.451 1.00 60.12 336 GLU A C 1
ATOM 2555 O O . GLU A 1 336 ? -35.850 -2.485 -2.074 1.00 60.12 336 GLU A O 1
#

Sequence (336 aa):
MSTDARRSDRAVSTVVDVSLCLLCITASIGIIAVFLAEDVDRHDPQIADETAQTIATSTTTVEYSIQSVERHDDTGVFDGAEYEADRYERARHGPLAQLLAAAAIANLHLDGERLSHAGGEFREAVDANLGSELIGANDDVHVLATWEPYEDASTRGETVAGDRPPGDADVSTATFTVASDLPPVREDELEGTYDAENRSFDETAEPIADAIVSGLFPNESTTIALQGNDLDRDLALYEYHRAGDALDVEYDPENGTLSRTDVNVSAANERLAENLTETIANDLERTYGDDIDEIEAELDATYPEDEEAVTDEVDDLVAPSVATDEVTITVRVWDE

Secondary structure (DSSP, 8-state):
---SSTTHHHHHHHHHHHHHHHHHHHHHHHHHHHHHHHSSS---TTHHHHHHHHHHH-EEEEEEE-HHHHHT--SSTTTT----GGGGEEEEEEEHHHHHHHHHHTTEEETTEES-STHHHHHHHHHHHHHHHHTTT-SSEEEEEEE-SSTT-SEEEEEEESPPPPTTS-EEEEEEEEE-SSPPPPHHHHTT-SBTTTTB-HHHHHHHHHHHHHHHS-HHHHHHHHHSSSHHHHHHHHHHHHHHHHTT----TTTSTT-TTS--HHHHHHHHHHHHHHHHHHHHHHHHHHHHHHHHHHHHTTSTT-HHHHHHHHHHHHGGG--TTEEEEEEEEE--